Protein AF-L7V6E0-F1 (afdb_monomer)

Secondary structure (DSSP, 8-state):
--HHHHHHH----TT-EEEEEEEEEE-TTGGGGT----EEEEEEETTTTEEEEEEEEPTT--HHHHHHHHHHTS-TTSEEEEEE-GGG--HHHHHIIIIIS--EEEE---GGGHHHHHHHHTS-GGGSPEEEEEEEEETTEEEEEEEEEEE-TT--SSTT--EEEEEEEEEEETTTTEEEEEEE-

Solvent-accessible surface area (backbone atoms only — not comparable to full-atom values): 10701 Å² total; per-residue (Å²): 116,63,69,71,62,55,59,64,47,66,56,95,39,99,85,58,49,38,55,32,39,43,50,79,46,75,50,88,61,36,63,81,72,79,40,73,69,48,34,32,39,34,37,34,31,65,87,58,73,37,75,78,46,71,44,74,45,53,96,93,55,63,63,64,63,53,55,52,56,56,58,72,51,54,69,66,91,48,35,38,34,38,34,43,53,48,89,57,60,40,70,69,54,45,44,45,36,41,72,70,38,65,23,46,72,56,65,36,53,46,80,94,41,50,74,48,40,55,56,60,70,69,47,72,61,92,76,47,65,75,74,45,76,47,80,48,75,56,96,61,30,40,36,41,36,39,32,32,72,46,74,35,88,86,49,69,89,51,76,91,46,54,63,48,54,39,39,40,36,43,37,37,30,72,86,74,73,46,72,51,75,50,77,48,59

Foldseek 3Di:
DDPVVVVLQQDDDVVQEFEKEWEKDFDDPCVVVVHDGWIKIFIAGPVSRDTPDIDTAPPPGDCQVVLLVVLVPDDLVGAYAYEYAQVNLDLVNQCCNCVPSVYHYDHWHDVVNVLLVVQVVPPPQVPFDFPDWDWDDDDQKTKIKTKTKDAQPVDSPRPPDGMDIKIKMWMARNVPRDIDIDIID

Nearest PDB structures (foldseek):
  2gey-assembly3_C-2  TM=4.242E-01  e=1.195E-01  Streptomyces galilaeus
  2gey-assembly3_A  TM=4.181E-01  e=1.731E-01  Streptomyces galilaeus
  2gey-assembly1_B  TM=4.157E-01  e=1.841E-01  Streptomyces galilaeus
  6hnn-assembly2_D  TM=4.744E-01  e=6.732E-01  Streptomyces antibioticus
  8r20-assembly1_B  TM=3.692E-01  e=1.841E-01  Micromonospora

pLDDT: mean 85.06, std 12.02, range [51.22, 96.56]

Radius of gyration: 18.84 Å; Cα contacts (8 Å, |Δi|>4): 329; chains: 1; bounding box: 52×39×44 Å

Structure (mmCIF, N/CA/C/O backbone):
data_AF-L7V6E0-F1
#
_entry.id   AF-L7V6E0-F1
#
loop_
_atom_site.group_PDB
_atom_site.id
_atom_site.type_symbol
_atom_site.label_atom_id
_atom_site.label_alt_id
_atom_site.label_comp_id
_atom_site.label_asym_id
_atom_site.label_entity_id
_atom_site.label_seq_id
_atom_site.pdbx_PDB_ins_code
_atom_site.Cartn_x
_atom_site.Cartn_y
_atom_site.Cartn_z
_atom_site.occupancy
_atom_site.B_iso_or_equiv
_atom_site.auth_seq_id
_atom_site.auth_comp_id
_atom_site.auth_asym_id
_atom_site.auth_atom_id
_atom_site.pdbx_PDB_model_num
ATOM 1 N N . MET A 1 1 ? 15.645 -9.502 -11.701 1.00 54.94 1 MET A N 1
ATOM 2 C CA . MET A 1 1 ? 15.906 -9.804 -10.274 1.00 54.94 1 MET A CA 1
ATOM 3 C C . MET A 1 1 ? 16.294 -11.279 -10.171 1.00 54.94 1 MET A C 1
ATOM 5 O O . MET A 1 1 ? 15.656 -12.080 -10.839 1.00 54.94 1 MET A O 1
ATOM 9 N N . GLY A 1 2 ? 17.379 -11.631 -9.470 1.00 54.34 2 GLY A N 1
ATOM 10 C CA . GLY A 1 2 ? 17.930 -13.001 -9.464 1.00 54.34 2 GLY A CA 1
ATOM 11 C C . GLY A 1 2 ? 17.183 -13.968 -8.535 1.00 54.34 2 GLY A C 1
ATOM 12 O O . GLY A 1 2 ? 16.667 -13.549 -7.500 1.00 54.34 2 GLY A O 1
ATOM 13 N N . SER A 1 3 ? 17.169 -15.260 -8.884 1.00 59.50 3 SER A N 1
ATOM 14 C CA . SER A 1 3 ? 16.441 -16.336 -8.180 1.00 59.50 3 SER A CA 1
ATOM 15 C C . SER A 1 3 ? 16.790 -16.468 -6.692 1.00 59.50 3 SER A C 1
ATOM 17 O O . SER A 1 3 ? 15.916 -16.766 -5.879 1.00 59.50 3 SER A O 1
ATOM 19 N N . TYR A 1 4 ? 18.042 -16.181 -6.325 1.00 54.44 4 TYR A N 1
ATOM 20 C CA . TYR A 1 4 ? 18.530 -16.208 -4.943 1.00 54.44 4 TYR A CA 1
ATOM 21 C C . TYR A 1 4 ? 17.724 -15.289 -4.009 1.00 54.44 4 TYR A C 1
ATOM 23 O O . TYR A 1 4 ? 17.254 -15.710 -2.953 1.00 54.44 4 TYR A O 1
ATOM 31 N N . PHE A 1 5 ? 17.499 -14.039 -4.422 1.00 56.69 5 PHE A N 1
ATOM 32 C CA . PHE A 1 5 ? 16.773 -13.063 -3.607 1.00 56.69 5 PHE A CA 1
ATOM 33 C C . PHE A 1 5 ? 15.285 -13.404 -3.502 1.00 56.69 5 PHE A C 1
ATOM 35 O O . PHE A 1 5 ? 14.670 -13.199 -2.461 1.00 56.69 5 PHE A O 1
ATOM 42 N N . THR A 1 6 ? 14.716 -13.977 -4.561 1.00 59.44 6 THR A N 1
ATOM 43 C CA . THR A 1 6 ? 13.316 -14.413 -4.608 1.00 59.44 6 THR A CA 1
ATOM 44 C C . THR A 1 6 ? 13.036 -15.534 -3.606 1.00 59.44 6 THR A C 1
ATOM 46 O O . THR A 1 6 ? 12.045 -15.463 -2.883 1.00 59.44 6 THR A O 1
ATOM 49 N N . ALA A 1 7 ? 13.928 -16.524 -3.504 1.00 59.47 7 ALA A N 1
ATOM 50 C CA . ALA A 1 7 ? 13.791 -17.626 -2.552 1.00 59.47 7 ALA A CA 1
ATOM 51 C C . ALA A 1 7 ? 13.886 -17.156 -1.091 1.00 59.47 7 ALA A C 1
ATOM 53 O O . ALA A 1 7 ? 13.143 -17.632 -0.240 1.00 59.47 7 ALA A O 1
ATOM 54 N N . HIS A 1 8 ? 14.759 -16.186 -0.801 1.00 59.59 8 HIS A N 1
ATOM 55 C CA . HIS A 1 8 ? 14.975 -15.703 0.566 1.00 59.59 8 HIS A CA 1
ATOM 56 C C . HIS A 1 8 ? 13.844 -14.801 1.084 1.00 59.59 8 HIS A C 1
ATOM 58 O O . HIS A 1 8 ? 13.588 -14.710 2.283 1.00 59.59 8 HIS A O 1
ATOM 64 N N . VAL A 1 9 ? 13.153 -14.120 0.171 1.00 60.81 9 VAL A N 1
ATOM 65 C CA . VAL A 1 9 ? 12.028 -13.238 0.490 1.00 60.81 9 VAL A CA 1
ATOM 66 C C . VAL A 1 9 ? 10.722 -14.028 0.677 1.00 60.81 9 VAL A C 1
ATOM 68 O O . VAL A 1 9 ? 9.856 -13.611 1.453 1.00 60.81 9 VAL A O 1
ATOM 71 N N . ALA A 1 10 ? 10.592 -15.178 0.010 1.00 60.69 10 ALA A N 1
ATOM 72 C CA . ALA A 1 10 ? 9.471 -16.101 0.141 1.00 60.69 10 ALA A CA 1
ATOM 73 C C . ALA A 1 10 ? 9.517 -16.832 1.495 1.00 60.69 10 ALA A C 1
ATOM 75 O O . ALA A 1 10 ? 9.913 -17.987 1.596 1.00 60.69 10 ALA A O 1
ATOM 76 N N . SER A 1 11 ? 9.121 -16.144 2.563 1.00 57.31 11 SER A N 1
ATOM 77 C CA . SER A 1 11 ? 8.875 -16.766 3.866 1.00 57.31 11 SER A CA 1
ATOM 78 C C . SER A 1 11 ? 7.379 -16.979 4.082 1.00 57.31 11 SER A C 1
ATOM 80 O O . SER A 1 11 ? 6.544 -16.224 3.584 1.00 57.31 11 SER A O 1
ATOM 82 N N . SER A 1 12 ? 7.052 -18.038 4.817 1.00 56.47 12 SER A N 1
ATOM 83 C CA . SER A 1 12 ? 5.714 -18.586 5.034 1.00 56.47 12 SER A CA 1
ATOM 84 C C . SER A 1 12 ? 4.822 -17.575 5.760 1.00 56.47 12 SER A C 1
ATOM 86 O O . SER A 1 12 ? 4.927 -17.368 6.965 1.00 56.47 12 SER A O 1
ATOM 88 N N . ASP A 1 13 ? 4.013 -16.841 5.006 1.00 60.69 13 ASP A N 1
ATOM 89 C CA . ASP A 1 13 ? 2.731 -16.301 5.465 1.00 60.69 13 ASP A CA 1
ATOM 90 C C . ASP A 1 13 ? 1.669 -17.326 5.024 1.00 60.69 13 ASP A C 1
ATOM 92 O O . ASP A 1 13 ? 1.753 -17.772 3.875 1.00 60.69 13 ASP A O 1
ATOM 96 N N . PRO A 1 14 ? 0.696 -17.736 5.861 1.00 61.66 14 PRO A N 1
ATOM 97 C CA . PRO A 1 14 ? -0.423 -18.572 5.412 1.00 61.66 14 PRO A CA 1
ATOM 98 C C . PRO A 1 14 ? -1.152 -18.002 4.186 1.00 61.66 14 PRO A C 1
ATOM 100 O O . PRO A 1 14 ? -1.697 -18.761 3.388 1.00 61.66 14 PRO A O 1
ATOM 103 N N . SER A 1 15 ? -1.126 -16.680 3.982 1.00 71.25 15 SER A N 1
ATOM 104 C CA . SER A 1 15 ? -1.696 -16.048 2.789 1.00 71.25 15 SER A CA 1
ATOM 105 C C . SER A 1 15 ? -0.835 -16.213 1.524 1.00 71.25 15 SER A C 1
ATOM 107 O O . SER A 1 15 ? -1.314 -15.958 0.414 1.00 71.25 15 SER A O 1
ATOM 109 N N . GLY A 1 16 ? 0.433 -16.614 1.670 1.00 82.94 16 GLY A N 1
ATOM 110 C CA . GLY A 1 16 ? 1.433 -16.690 0.605 1.00 82.94 16 GLY A CA 1
ATOM 111 C C . GLY A 1 16 ? 1.848 -15.329 0.036 1.00 82.94 16 GLY A C 1
ATOM 112 O O . GLY A 1 16 ? 2.414 -15.285 -1.057 1.00 82.94 16 GLY A O 1
ATOM 113 N N . LEU A 1 17 ? 1.518 -14.223 0.716 1.00 88.25 17 LEU A N 1
ATOM 114 C CA . LEU A 1 17 ? 1.864 -12.875 0.279 1.00 88.25 17 LEU A CA 1
ATOM 115 C C . LEU A 1 17 ? 3.248 -12.450 0.759 1.00 88.25 17 LEU A C 1
ATOM 117 O O . LEU A 1 17 ? 3.680 -12.720 1.879 1.00 88.25 17 LEU A O 1
ATOM 121 N N . VAL A 1 18 ? 3.925 -11.714 -0.112 1.00 91.12 18 VAL A N 1
ATOM 122 C CA . VAL A 1 18 ? 5.259 -11.185 0.124 1.00 91.12 18 VAL A CA 1
ATOM 123 C C . VAL A 1 18 ? 5.184 -9.663 0.264 1.00 91.12 18 VAL A C 1
ATOM 125 O O . VAL A 1 18 ? 5.006 -8.974 -0.745 1.00 91.12 18 VAL A O 1
ATOM 128 N N . PRO A 1 19 ? 5.309 -9.111 1.486 1.00 92.69 19 PRO A N 1
ATOM 129 C CA . PRO A 1 19 ? 5.191 -7.677 1.702 1.00 92.69 19 PRO A CA 1
ATOM 130 C C . PRO A 1 19 ? 6.442 -6.939 1.221 1.00 92.69 19 PRO A C 1
ATOM 132 O O . PRO A 1 19 ? 7.563 -7.214 1.669 1.00 92.69 19 PRO A O 1
ATOM 135 N N . ILE A 1 20 ? 6.230 -5.961 0.345 1.00 94.50 20 ILE A N 1
ATOM 136 C CA . ILE A 1 20 ? 7.263 -5.054 -0.154 1.00 94.50 20 ILE A CA 1
ATOM 137 C C . ILE A 1 20 ? 6.795 -3.603 -0.058 1.00 94.50 20 ILE A C 1
ATOM 139 O O . ILE A 1 20 ? 5.616 -3.320 -0.253 1.00 94.50 20 ILE A O 1
ATOM 143 N N . ALA A 1 21 ? 7.732 -2.695 0.192 1.00 94.69 21 ALA A N 1
ATOM 144 C CA . ALA A 1 21 ? 7.523 -1.254 0.121 1.00 94.69 21 ALA A CA 1
ATOM 145 C C . ALA A 1 21 ? 8.252 -0.668 -1.078 1.00 94.69 21 ALA A C 1
ATOM 147 O O . ALA A 1 21 ? 9.408 -1.018 -1.314 1.00 94.69 21 ALA A O 1
ATOM 148 N N . LEU A 1 22 ? 7.611 0.262 -1.783 1.00 93.62 22 LEU A N 1
ATOM 149 C CA . LEU A 1 22 ? 8.302 1.171 -2.687 1.00 93.62 22 LEU A CA 1
ATOM 150 C C . LEU A 1 22 ? 8.253 2.584 -2.122 1.00 93.62 22 LEU A C 1
ATOM 152 O O . LEU A 1 22 ? 7.172 3.139 -1.928 1.00 93.62 22 LEU A O 1
ATOM 156 N N . ASP A 1 23 ? 9.432 3.142 -1.866 1.00 89.50 23 ASP A N 1
ATOM 157 C CA . ASP A 1 23 ? 9.586 4.455 -1.242 1.00 89.50 23 ASP A CA 1
ATOM 158 C C . ASP A 1 23 ? 10.724 5.253 -1.886 1.00 89.50 23 ASP A C 1
ATOM 160 O O . ASP A 1 23 ? 11.783 4.699 -2.220 1.00 89.50 23 ASP A O 1
ATOM 164 N N . GLY A 1 24 ? 10.479 6.553 -2.048 1.00 86.00 24 GLY A N 1
ATOM 165 C CA . GLY A 1 24 ? 11.426 7.547 -2.533 1.00 86.00 24 GLY A CA 1
ATOM 166 C C . GLY A 1 24 ? 12.224 8.159 -1.383 1.00 86.00 24 GLY A C 1
ATOM 167 O O . GLY A 1 24 ? 11.671 8.694 -0.423 1.00 86.00 24 GLY A O 1
ATOM 168 N N . LYS A 1 25 ? 13.554 8.098 -1.459 1.00 85.12 25 LYS A N 1
ATOM 169 C CA . LYS A 1 25 ? 14.472 8.728 -0.507 1.00 85.12 25 LYS A CA 1
ATOM 170 C C . LYS A 1 25 ? 15.405 9.687 -1.228 1.00 85.12 25 LYS A C 1
ATOM 172 O O . LYS A 1 25 ? 16.131 9.314 -2.150 1.00 85.12 25 LYS A O 1
ATOM 177 N N . MET A 1 26 ? 15.443 10.927 -0.754 1.00 79.94 26 MET A N 1
ATOM 178 C CA . MET A 1 26 ? 16.444 11.898 -1.182 1.00 79.94 26 MET A CA 1
ATOM 179 C C . MET A 1 26 ? 17.759 11.649 -0.436 1.00 79.94 26 MET A C 1
ATOM 181 O O . MET A 1 26 ? 17.805 11.713 0.796 1.00 79.94 26 MET A O 1
ATOM 185 N N . LEU A 1 27 ? 18.840 11.390 -1.175 1.00 75.06 27 LEU A N 1
ATOM 186 C CA . LEU A 1 27 ? 20.161 11.202 -0.583 1.00 75.06 27 LEU A CA 1
ATOM 187 C C . LEU A 1 27 ? 20.736 12.537 -0.101 1.00 75.06 27 LEU A C 1
ATOM 189 O O . LEU A 1 27 ? 21.100 13.415 -0.886 1.00 75.06 27 LEU A O 1
ATOM 193 N N . ARG A 1 28 ? 20.870 12.680 1.220 1.00 61.09 28 ARG A N 1
ATOM 194 C CA . ARG A 1 28 ? 21.544 13.828 1.836 1.00 61.09 28 ARG A CA 1
ATOM 195 C C . ARG A 1 28 ? 23.053 13.576 1.846 1.00 61.09 28 ARG A C 1
ATOM 197 O O . ARG A 1 28 ? 23.540 12.768 2.624 1.00 61.09 28 ARG A O 1
ATOM 204 N N . GLY A 1 29 ? 23.785 14.255 0.963 1.00 59.19 29 GLY A N 1
ATOM 205 C CA . GLY A 1 29 ? 25.251 14.157 0.871 1.00 59.19 29 GLY A CA 1
ATOM 206 C C . GLY A 1 29 ? 25.821 14.433 -0.522 1.00 59.19 29 GLY A C 1
ATOM 207 O O . GLY A 1 29 ? 26.932 14.945 -0.620 1.00 59.19 29 GLY A O 1
ATOM 208 N N . ALA A 1 30 ? 25.038 14.204 -1.585 1.00 54.84 30 ALA A N 1
ATOM 209 C CA . ALA A 1 30 ? 25.443 14.455 -2.977 1.00 54.84 30 ALA A CA 1
ATOM 210 C C . ALA A 1 30 ? 25.824 15.928 -3.249 1.00 54.84 30 ALA A C 1
ATOM 212 O O . ALA A 1 30 ? 26.753 16.209 -4.004 1.00 54.84 30 ALA A O 1
ATOM 213 N N . LEU A 1 31 ? 25.195 16.864 -2.525 1.00 51.22 31 LEU A N 1
ATOM 214 C CA . LEU A 1 31 ? 25.505 18.298 -2.568 1.00 51.22 31 LEU A CA 1
ATOM 215 C C . LEU A 1 31 ? 26.962 18.626 -2.192 1.00 51.22 31 LEU A C 1
ATOM 217 O O . LEU A 1 31 ? 27.512 19.598 -2.702 1.00 51.22 31 LEU A O 1
ATOM 221 N N . ARG A 1 32 ? 27.621 17.815 -1.345 1.00 52.84 32 ARG A N 1
ATOM 222 C CA . ARG A 1 32 ? 29.036 18.027 -0.977 1.00 52.84 32 ARG A CA 1
ATOM 223 C C . ARG A 1 32 ? 29.998 17.741 -2.137 1.00 52.84 32 ARG A C 1
ATOM 225 O O . ARG A 1 32 ? 31.117 18.234 -2.115 1.00 52.84 32 ARG A O 1
ATOM 232 N N . ALA A 1 33 ? 29.557 16.996 -3.151 1.00 56.53 33 ALA A N 1
ATOM 233 C CA . ALA A 1 33 ? 30.349 16.629 -4.323 1.00 56.53 33 ALA A CA 1
ATOM 234 C C . ALA A 1 33 ? 30.007 17.455 -5.583 1.00 56.53 33 ALA A C 1
ATOM 236 O O . ALA A 1 33 ? 30.377 17.053 -6.681 1.00 56.53 33 ALA A O 1
ATOM 237 N N . LYS A 1 34 ? 29.270 18.578 -5.457 1.00 53.00 34 LYS A N 1
ATOM 238 C CA . LYS A 1 34 ? 28.661 19.323 -6.588 1.00 53.00 34 LYS A CA 1
ATOM 239 C C . LYS A 1 34 ? 27.756 18.464 -7.495 1.00 53.00 34 LYS A C 1
ATOM 241 O O . LYS A 1 34 ? 27.432 18.880 -8.603 1.00 53.00 34 LYS A O 1
ATOM 246 N N . ALA A 1 35 ? 27.321 17.294 -7.027 1.00 59.19 35 ALA A N 1
ATOM 247 C CA . ALA A 1 35 ? 26.357 16.460 -7.728 1.00 59.19 35 ALA A CA 1
ATOM 248 C C . ALA A 1 35 ? 24.930 16.900 -7.370 1.00 59.19 35 ALA A C 1
ATOM 250 O O . ALA A 1 35 ? 24.647 17.262 -6.221 1.00 59.19 35 ALA A O 1
ATOM 251 N N . THR A 1 36 ? 24.024 16.871 -8.347 1.00 59.22 36 THR A N 1
ATOM 252 C CA . THR A 1 36 ? 22.593 17.104 -8.130 1.00 59.22 36 THR A CA 1
ATOM 253 C C . THR A 1 36 ? 22.052 16.123 -7.087 1.00 59.22 36 THR A C 1
ATOM 255 O O . THR A 1 36 ? 22.478 14.969 -7.014 1.00 59.22 36 THR A O 1
ATOM 258 N N . ALA A 1 37 ? 21.150 16.593 -6.218 1.00 61.03 37 ALA A N 1
ATOM 259 C CA . ALA A 1 37 ? 20.588 15.782 -5.142 1.00 61.03 37 ALA A CA 1
ATOM 260 C C . ALA A 1 37 ? 19.876 14.549 -5.725 1.00 61.03 37 ALA A C 1
ATOM 262 O O . ALA A 1 37 ? 18.769 14.653 -6.249 1.00 61.03 37 ALA A O 1
ATOM 263 N N . THR A 1 38 ? 20.522 13.382 -5.656 1.00 70.00 38 THR A N 1
ATOM 264 C CA . THR A 1 38 ? 19.977 12.150 -6.228 1.00 70.00 38 THR A CA 1
ATOM 265 C C . THR A 1 38 ? 18.770 11.693 -5.421 1.00 70.00 38 THR A C 1
ATOM 267 O O . THR A 1 38 ? 18.870 11.370 -4.232 1.00 70.00 38 THR A O 1
ATOM 270 N N . HIS A 1 39 ? 17.623 11.646 -6.085 1.00 80.94 39 HIS A N 1
ATOM 271 C CA . HIS A 1 39 ? 16.430 11.018 -5.554 1.00 80.94 39 HIS A CA 1
ATOM 272 C C . HIS A 1 39 ? 16.409 9.547 -5.970 1.00 80.94 39 HIS A C 1
ATOM 274 O O . HIS A 1 39 ? 16.496 9.248 -7.159 1.00 80.94 39 HIS A O 1
ATOM 280 N N . LEU A 1 40 ? 16.326 8.630 -5.007 1.00 87.19 40 LEU A N 1
ATOM 281 C CA . LEU A 1 40 ? 16.267 7.192 -5.255 1.00 87.19 40 LEU A CA 1
ATOM 282 C C . LEU A 1 40 ? 14.903 6.638 -4.870 1.00 87.19 40 LEU A C 1
ATOM 284 O O . LEU A 1 40 ? 14.447 6.871 -3.759 1.00 87.19 40 LEU A O 1
ATOM 288 N N . VAL A 1 41 ? 14.301 5.835 -5.741 1.00 90.00 41 VAL A N 1
ATOM 289 C CA . VAL A 1 41 ? 13.163 4.976 -5.394 1.00 90.00 41 VAL A CA 1
ATOM 290 C C . VAL A 1 41 ? 13.693 3.570 -5.170 1.00 90.00 41 VAL A C 1
ATOM 292 O O . VAL A 1 41 ? 14.420 3.051 -6.016 1.00 90.00 41 VAL A O 1
ATOM 295 N N . SER A 1 42 ? 13.334 2.946 -4.053 1.00 91.56 42 SER A N 1
ATOM 296 C CA . SER A 1 42 ? 13.796 1.601 -3.694 1.00 91.56 42 SER A CA 1
ATOM 297 C C . SER A 1 42 ? 12.635 0.641 -3.468 1.00 91.56 42 SER A C 1
ATOM 299 O O . SER A 1 42 ? 11.567 1.061 -3.037 1.00 91.56 42 SER A O 1
ATOM 301 N N . VAL A 1 43 ? 12.851 -0.645 -3.757 1.00 93.88 43 VAL A N 1
ATOM 302 C CA . VAL A 1 43 ? 11.958 -1.748 -3.383 1.00 93.88 43 VAL A CA 1
ATOM 303 C C . VAL A 1 43 ? 12.540 -2.438 -2.162 1.00 93.88 43 VAL A C 1
ATOM 305 O O . VAL A 1 43 ? 13.593 -3.069 -2.254 1.00 93.88 43 VAL A O 1
ATOM 308 N N . PHE A 1 44 ? 11.855 -2.356 -1.032 1.00 93.06 44 PHE A N 1
ATOM 309 C CA . PHE A 1 44 ? 12.281 -2.963 0.221 1.00 93.06 44 PHE A CA 1
ATOM 310 C C . PHE A 1 44 ? 11.401 -4.158 0.582 1.00 93.06 44 PHE A C 1
ATOM 312 O O . PHE A 1 44 ? 10.190 -4.022 0.733 1.00 93.06 44 PHE A O 1
ATOM 319 N N . ALA A 1 45 ? 12.005 -5.330 0.751 1.00 91.25 45 ALA A N 1
ATOM 320 C CA . ALA A 1 45 ? 11.337 -6.523 1.250 1.00 91.25 45 ALA A CA 1
ATOM 321 C C . ALA A 1 45 ? 11.401 -6.563 2.776 1.00 91.25 45 ALA A C 1
ATOM 323 O O . ALA A 1 45 ? 12.454 -6.839 3.354 1.00 91.25 45 ALA A O 1
ATOM 324 N N . TYR A 1 46 ? 10.260 -6.331 3.430 1.00 84.69 46 TYR A N 1
ATOM 325 C CA . TYR A 1 46 ? 10.186 -6.179 4.885 1.00 84.69 46 TYR A CA 1
ATOM 326 C C . TYR A 1 46 ? 10.717 -7.396 5.646 1.00 84.69 46 TYR A C 1
ATOM 328 O O . TYR A 1 46 ? 11.514 -7.247 6.569 1.00 84.69 46 TYR A O 1
ATOM 336 N N . ARG A 1 47 ? 10.315 -8.606 5.237 1.00 82.69 47 ARG A N 1
ATOM 337 C CA . ARG A 1 47 ? 10.682 -9.847 5.944 1.00 82.69 47 ARG A CA 1
ATOM 338 C C . ARG A 1 47 ? 12.162 -10.187 5.794 1.00 82.69 47 ARG A C 1
ATOM 340 O O . ARG A 1 47 ? 12.802 -10.566 6.767 1.00 82.69 47 ARG A O 1
ATOM 347 N N . ALA A 1 48 ? 12.711 -9.989 4.597 1.00 83.75 48 ALA A N 1
ATOM 348 C CA . ALA A 1 48 ? 14.130 -10.209 4.326 1.00 83.75 48 ALA A CA 1
ATOM 349 C C . ALA A 1 48 ? 15.022 -9.051 4.810 1.00 83.75 48 ALA A C 1
ATOM 351 O O . ALA A 1 48 ? 16.242 -9.175 4.779 1.00 83.75 48 ALA A O 1
ATOM 352 N N . ARG A 1 49 ? 14.425 -7.924 5.231 1.00 87.38 49 ARG A N 1
ATOM 353 C CA . ARG A 1 49 ? 15.119 -6.669 5.562 1.00 87.38 49 ARG A CA 1
ATOM 354 C C . ARG A 1 49 ? 16.112 -6.248 4.471 1.00 87.38 49 ARG A C 1
ATOM 356 O O . ARG A 1 49 ? 17.219 -5.802 4.761 1.00 87.38 49 ARG A O 1
ATOM 363 N N . LEU A 1 50 ? 15.704 -6.406 3.212 1.00 90.00 50 LEU A N 1
ATOM 364 C CA . LEU A 1 50 ? 16.579 -6.274 2.050 1.00 90.00 50 LEU A CA 1
ATOM 365 C C . LEU A 1 50 ? 16.006 -5.300 1.020 1.00 90.00 50 LEU A C 1
ATOM 367 O O . LEU A 1 50 ? 14.817 -5.344 0.705 1.00 90.00 50 LEU A O 1
ATOM 371 N N . VAL A 1 51 ? 16.874 -4.478 0.430 1.00 90.44 51 VAL A N 1
ATOM 372 C CA . VAL A 1 51 ? 16.552 -3.717 -0.782 1.00 90.44 51 VAL A CA 1
ATOM 373 C C . VAL A 1 51 ? 16.723 -4.629 -1.997 1.00 90.44 51 VAL A C 1
ATOM 375 O O . VAL A 1 51 ? 17.833 -5.050 -2.311 1.00 90.44 51 VAL A O 1
ATOM 378 N N . LEU A 1 52 ? 15.624 -4.942 -2.682 1.00 89.31 52 LEU A N 1
ATOM 379 C CA . LEU A 1 52 ? 15.617 -5.828 -3.850 1.00 89.31 52 LEU A CA 1
ATOM 380 C C . LEU A 1 52 ? 16.049 -5.122 -5.139 1.00 89.31 52 LEU A C 1
ATOM 382 O O . LEU A 1 52 ? 16.481 -5.763 -6.096 1.00 89.31 52 LEU A O 1
ATOM 386 N N . GLY A 1 53 ? 15.901 -3.803 -5.177 1.00 89.25 53 GLY A N 1
ATOM 387 C CA . GLY A 1 53 ? 16.271 -2.972 -6.311 1.00 89.25 53 GLY A CA 1
ATOM 388 C C . GLY A 1 53 ? 16.034 -1.501 -6.008 1.00 89.25 53 GLY A C 1
ATOM 389 O O . GLY A 1 53 ? 15.241 -1.161 -5.132 1.00 89.25 53 GLY A O 1
ATOM 390 N N . GLN A 1 54 ? 16.727 -0.631 -6.732 1.00 91.19 54 GLN A N 1
ATOM 391 C CA . GLN A 1 54 ? 16.560 0.814 -6.629 1.00 91.19 54 GLN A CA 1
ATOM 392 C C . GLN A 1 54 ? 16.819 1.480 -7.978 1.00 91.19 54 GLN A C 1
ATOM 394 O O . GLN A 1 54 ? 17.612 0.976 -8.772 1.00 91.19 54 GLN A O 1
ATOM 399 N N . LEU A 1 55 ? 16.161 2.609 -8.225 1.00 89.94 55 LEU A N 1
ATOM 400 C CA . LEU A 1 55 ? 16.363 3.447 -9.404 1.00 89.94 55 LEU A CA 1
ATOM 401 C C . LEU A 1 55 ? 16.541 4.902 -8.983 1.00 89.94 55 LEU A C 1
ATOM 403 O O . LEU A 1 55 ? 15.808 5.400 -8.130 1.00 89.94 55 LEU A O 1
ATOM 407 N N . ALA A 1 56 ? 17.481 5.592 -9.627 1.00 86.88 56 ALA A N 1
ATOM 408 C CA . ALA A 1 56 ? 17.581 7.042 -9.539 1.00 86.88 56 ALA A CA 1
ATOM 409 C C . ALA A 1 56 ? 16.501 7.701 -10.398 1.00 86.88 56 ALA A C 1
ATOM 411 O O . ALA A 1 56 ? 16.292 7.331 -11.555 1.00 86.88 56 ALA A O 1
ATOM 412 N N . VAL A 1 57 ? 15.818 8.686 -9.823 1.00 83.19 57 VAL A N 1
ATOM 413 C CA . VAL A 1 57 ? 14.885 9.547 -10.542 1.00 83.19 57 VAL A CA 1
ATOM 414 C C . VAL A 1 57 ? 15.711 10.550 -11.339 1.00 83.19 57 VAL A C 1
ATOM 416 O O . VAL A 1 57 ? 16.536 11.271 -10.779 1.00 83.19 57 VAL A O 1
ATOM 419 N N . ALA A 1 58 ? 15.504 10.582 -12.654 1.00 78.12 58 ALA A N 1
ATOM 420 C CA . ALA A 1 58 ? 16.158 11.556 -13.522 1.00 78.12 58 ALA A CA 1
ATOM 421 C C . ALA A 1 58 ? 15.735 12.992 -13.160 1.00 78.12 58 ALA A C 1
ATOM 423 O O . ALA A 1 58 ? 14.603 13.210 -12.734 1.00 78.12 58 ALA A O 1
ATOM 424 N N . GLU A 1 59 ? 16.602 13.980 -13.400 1.00 68.50 59 GLU A N 1
ATOM 425 C CA . GLU A 1 59 ? 16.411 15.376 -12.958 1.00 68.50 59 GLU A CA 1
ATOM 426 C C . GLU A 1 59 ? 15.094 16.029 -13.414 1.00 68.50 59 GLU A C 1
ATOM 428 O O . GLU A 1 59 ? 14.558 16.887 -12.719 1.00 68.50 59 GLU A O 1
ATOM 433 N N . LYS A 1 60 ? 14.548 15.618 -14.566 1.00 67.81 60 LYS A N 1
ATOM 434 C CA . LYS A 1 60 ? 13.271 16.118 -15.115 1.00 67.81 60 LYS A CA 1
ATOM 435 C C . LYS A 1 60 ? 12.117 15.115 -14.992 1.00 67.81 60 LYS A C 1
ATOM 437 O O . LYS A 1 60 ? 11.080 15.288 -15.626 1.00 67.81 60 LYS A O 1
ATOM 442 N N . SER A 1 61 ? 12.305 14.045 -14.225 1.00 75.06 61 SER A N 1
ATOM 443 C CA . SER A 1 61 ? 11.293 13.018 -13.977 1.00 75.06 61 SER A CA 1
ATOM 444 C C . SER A 1 61 ? 10.736 13.139 -12.560 1.00 75.06 61 SER A C 1
ATOM 446 O O . SER A 1 61 ? 11.304 13.794 -11.693 1.00 75.06 61 SER A O 1
ATOM 448 N N . ASN A 1 62 ? 9.617 12.465 -12.315 1.00 77.50 62 ASN A N 1
ATOM 449 C CA . ASN A 1 62 ? 9.121 12.200 -10.970 1.00 77.50 62 ASN A CA 1
ATOM 450 C C . ASN A 1 62 ? 9.254 10.704 -10.641 1.00 77.50 62 ASN A C 1
ATOM 452 O O . ASN A 1 62 ? 9.645 9.895 -11.484 1.00 77.50 62 ASN A O 1
ATOM 456 N N . GLU A 1 63 ? 8.946 10.338 -9.402 1.00 85.88 63 GLU A N 1
ATOM 457 C CA . GLU A 1 63 ? 9.089 8.972 -8.889 1.00 85.88 63 GLU A CA 1
ATOM 458 C C . GLU A 1 63 ? 8.083 7.978 -9.491 1.00 85.88 63 GLU A C 1
ATOM 460 O O . GLU A 1 63 ? 8.314 6.771 -9.458 1.00 85.88 63 GLU A O 1
ATOM 465 N N . ILE A 1 64 ? 6.956 8.446 -10.047 1.00 86.00 64 ILE A N 1
ATOM 466 C CA . ILE A 1 64 ? 5.858 7.569 -10.485 1.00 86.00 64 ILE A CA 1
ATOM 467 C C . ILE A 1 64 ? 6.309 6.606 -11.605 1.00 86.00 64 ILE A C 1
ATOM 469 O O . ILE A 1 64 ? 6.048 5.405 -11.480 1.00 86.00 64 ILE A O 1
ATOM 473 N N . PRO A 1 65 ? 6.994 7.053 -12.680 1.00 88.31 65 PRO A N 1
ATOM 474 C CA . PRO A 1 65 ? 7.616 6.159 -13.655 1.00 88.31 65 PRO A CA 1
ATOM 475 C C . PRO A 1 65 ? 8.620 5.181 -13.040 1.00 88.31 65 PRO A C 1
ATOM 477 O O . PRO A 1 65 ? 8.604 4.007 -13.401 1.00 88.31 65 PRO A O 1
ATOM 480 N N . CYS A 1 66 ? 9.451 5.626 -12.091 1.00 90.06 66 CYS A N 1
ATOM 481 C CA . CYS A 1 66 ? 10.460 4.780 -11.448 1.00 90.06 66 CYS A CA 1
ATOM 482 C C . CYS A 1 66 ? 9.818 3.645 -10.639 1.00 90.06 66 CYS A C 1
ATOM 484 O O . CYS A 1 66 ? 10.222 2.493 -10.778 1.00 90.06 66 CYS A O 1
ATOM 486 N N . VAL A 1 67 ? 8.768 3.942 -9.865 1.00 91.44 67 VAL A N 1
ATOM 487 C CA . VAL A 1 67 ? 7.966 2.937 -9.147 1.00 91.44 67 VAL A CA 1
ATOM 488 C C . VAL A 1 67 ? 7.394 1.907 -10.119 1.00 91.44 67 VAL A C 1
ATOM 490 O O . VAL A 1 67 ? 7.511 0.706 -9.891 1.00 91.44 67 VAL A O 1
ATOM 493 N N . ARG A 1 68 ? 6.811 2.352 -11.239 1.00 92.62 68 ARG A N 1
ATOM 494 C CA . ARG A 1 68 ? 6.243 1.439 -12.247 1.00 92.62 68 ARG A CA 1
ATOM 495 C C . ARG A 1 68 ? 7.314 0.568 -12.900 1.00 92.62 68 ARG A C 1
ATOM 497 O O . ARG A 1 68 ? 7.092 -0.628 -13.054 1.00 92.62 68 ARG A O 1
ATOM 504 N N . ALA A 1 69 ? 8.468 1.140 -13.233 1.00 92.62 69 ALA A N 1
ATOM 505 C CA . ALA A 1 69 ? 9.589 0.389 -13.785 1.00 92.62 69 ALA A CA 1
ATOM 506 C C . ALA A 1 69 ? 10.090 -0.672 -12.793 1.00 92.62 69 ALA A C 1
ATOM 508 O O . ALA A 1 69 ? 10.233 -1.836 -13.157 1.00 92.62 69 ALA A O 1
ATOM 509 N N . LEU A 1 70 ? 10.258 -0.325 -11.516 1.00 93.19 70 LEU A N 1
ATOM 510 C CA . LEU A 1 70 ? 10.642 -1.291 -10.484 1.00 93.19 7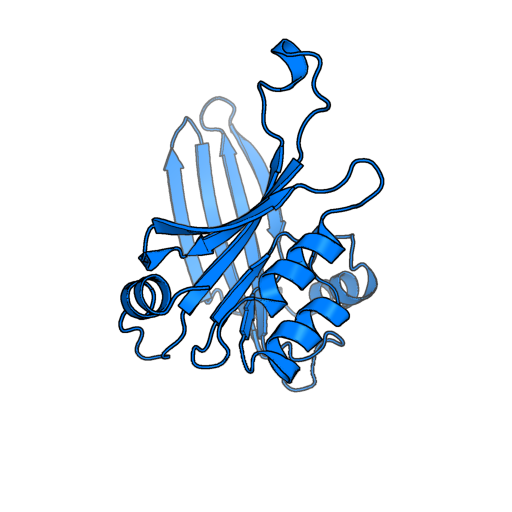0 LEU A CA 1
ATOM 511 C C . LEU A 1 70 ? 9.620 -2.423 -10.330 1.00 93.19 70 LEU A C 1
ATOM 513 O O . LEU A 1 70 ? 10.013 -3.584 -10.246 1.00 93.19 70 LEU A O 1
ATOM 517 N N . LEU A 1 71 ? 8.321 -2.110 -10.363 1.00 94.00 71 LEU A N 1
ATOM 518 C CA . LEU A 1 71 ? 7.259 -3.119 -10.323 1.00 94.00 71 LEU A CA 1
ATOM 519 C C . LEU A 1 71 ? 7.343 -4.097 -11.503 1.00 94.00 71 LEU A C 1
ATOM 521 O O . LEU A 1 71 ? 7.151 -5.292 -11.306 1.00 94.00 71 LEU A O 1
ATOM 525 N N . THR A 1 72 ? 7.681 -3.629 -12.710 1.00 92.62 72 THR A N 1
ATOM 526 C CA . THR A 1 72 ? 7.842 -4.520 -13.878 1.00 92.62 72 THR A CA 1
ATOM 527 C C . THR A 1 72 ? 9.023 -5.487 -13.773 1.00 92.62 72 THR A C 1
ATOM 529 O O . THR A 1 72 ? 9.050 -6.484 -14.486 1.00 92.62 72 THR A O 1
ATOM 532 N N . LEU A 1 73 ? 9.980 -5.231 -12.876 1.00 91.50 73 LEU A N 1
ATOM 533 C CA . LEU A 1 73 ? 11.145 -6.096 -12.659 1.00 91.50 73 LEU A CA 1
ATOM 534 C C . LEU A 1 73 ? 10.907 -7.182 -11.601 1.00 91.50 73 LEU A C 1
ATOM 536 O O . LEU A 1 73 ? 11.778 -8.038 -11.399 1.00 91.50 73 LEU A O 1
ATOM 540 N N . LEU A 1 74 ? 9.765 -7.140 -10.907 1.00 90.56 74 LEU A N 1
ATOM 541 C CA . LEU A 1 74 ? 9.405 -8.137 -9.906 1.00 90.56 74 LEU A CA 1
ATOM 542 C C . LEU A 1 74 ? 9.002 -9.455 -10.578 1.00 90.56 74 LEU A C 1
ATOM 544 O O . LEU A 1 74 ? 8.245 -9.441 -11.550 1.00 90.56 74 LEU A O 1
ATOM 548 N N . PRO A 1 75 ? 9.460 -10.610 -10.064 1.00 88.44 75 PRO A N 1
ATOM 549 C CA . PRO A 1 75 ? 9.054 -11.887 -10.623 1.00 88.44 75 PRO A CA 1
ATOM 550 C C . PRO A 1 75 ? 7.563 -12.140 -10.368 1.00 88.44 75 PRO A C 1
ATOM 552 O O 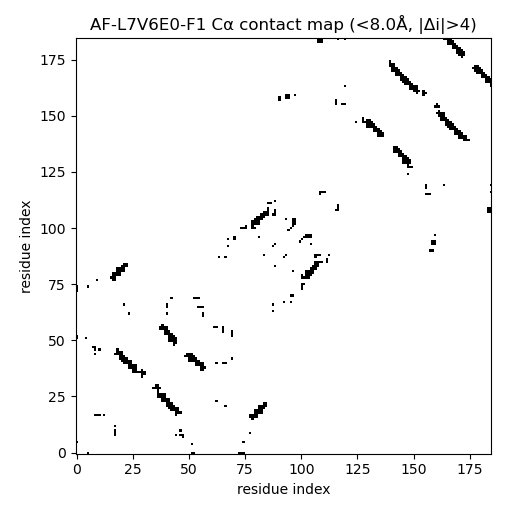. PRO A 1 75 ? 7.080 -12.024 -9.241 1.00 88.44 75 PRO A O 1
ATOM 555 N N . GLY A 1 76 ? 6.842 -12.524 -11.424 1.00 86.00 76 GLY A N 1
ATOM 556 C CA . GLY A 1 76 ? 5.414 -12.861 -11.361 1.00 86.00 76 GLY A CA 1
ATOM 557 C C . GLY A 1 76 ? 5.107 -14.225 -10.733 1.00 86.00 76 GLY A C 1
ATOM 558 O O . GLY A 1 76 ? 3.943 -14.564 -10.562 1.00 86.00 76 GLY A O 1
ATOM 559 N N . SER A 1 77 ? 6.131 -15.015 -10.388 1.00 86.69 77 SER A N 1
ATOM 560 C CA . SER A 1 77 ? 5.979 -16.286 -9.664 1.00 86.69 77 SER A CA 1
ATOM 561 C C . SER A 1 77 ? 5.629 -16.099 -8.185 1.00 86.69 77 SER A C 1
ATOM 563 O O . SER A 1 77 ? 5.202 -17.050 -7.535 1.00 86.69 77 SER A O 1
ATOM 565 N N . LEU A 1 78 ? 5.802 -14.887 -7.651 1.00 88.12 78 LEU A N 1
ATOM 566 C CA . LEU A 1 78 ? 5.431 -14.531 -6.287 1.00 88.12 78 LEU A CA 1
ATOM 567 C C . LEU A 1 78 ? 4.181 -13.654 -6.274 1.00 88.12 78 LEU A C 1
ATOM 569 O O . LEU A 1 78 ? 3.916 -12.893 -7.203 1.00 88.12 78 LEU A O 1
ATOM 573 N N . ARG A 1 79 ? 3.437 -13.731 -5.169 1.00 91.75 79 ARG A N 1
ATOM 574 C CA . ARG A 1 79 ? 2.292 -12.860 -4.903 1.00 91.75 79 ARG A CA 1
ATOM 575 C C . ARG A 1 79 ? 2.727 -11.754 -3.955 1.00 91.75 79 ARG A C 1
ATOM 577 O O . ARG A 1 79 ? 2.977 -11.997 -2.779 1.00 91.75 79 ARG A O 1
ATOM 584 N N . TRP A 1 80 ? 2.823 -10.538 -4.465 1.00 93.81 80 TRP A N 1
ATOM 585 C CA . TRP A 1 80 ? 3.294 -9.389 -3.699 1.00 93.81 80 TRP A CA 1
ATOM 586 C C . TRP A 1 80 ? 2.147 -8.732 -2.929 1.00 93.81 80 TRP A C 1
ATOM 588 O O . TRP A 1 80 ? 1.022 -8.659 -3.425 1.00 93.81 80 TRP A O 1
ATOM 598 N N . LEU A 1 81 ? 2.443 -8.223 -1.734 1.00 94.81 81 LEU A N 1
ATOM 599 C CA . LEU A 1 81 ? 1.653 -7.190 -1.074 1.00 94.81 81 LEU A CA 1
ATOM 600 C C . LEU A 1 81 ? 2.447 -5.889 -1.155 1.00 94.81 81 LEU A C 1
ATOM 602 O O . LEU A 1 81 ? 3.433 -5.703 -0.446 1.00 94.81 81 LEU A O 1
ATOM 606 N N . VAL A 1 82 ? 2.035 -5.020 -2.068 1.00 95.88 82 VAL A N 1
ATOM 607 C CA . VAL A 1 82 ? 2.762 -3.803 -2.409 1.00 95.88 82 VAL A CA 1
ATOM 608 C C . VAL A 1 82 ? 2.244 -2.632 -1.583 1.00 95.88 82 VAL A C 1
ATOM 610 O O . VAL A 1 82 ? 1.087 -2.235 -1.726 1.00 95.88 82 VAL A O 1
ATOM 613 N N . THR A 1 83 ? 3.109 -2.044 -0.764 1.00 94.75 83 THR A N 1
ATOM 614 C CA . THR A 1 83 ? 2.876 -0.742 -0.136 1.00 94.75 83 THR A CA 1
ATOM 615 C C . THR A 1 83 ? 3.650 0.330 -0.892 1.00 94.75 83 THR A C 1
ATOM 617 O O . THR A 1 83 ? 4.775 0.114 -1.343 1.00 94.75 83 THR A O 1
ATOM 620 N N . VAL A 1 84 ? 3.030 1.489 -1.081 1.00 91.94 84 VAL A N 1
ATOM 621 C CA . VAL A 1 84 ? 3.649 2.646 -1.739 1.00 91.94 84 VAL A CA 1
ATOM 622 C C . VAL A 1 84 ? 3.246 3.918 -1.008 1.00 91.94 84 VAL A C 1
ATOM 624 O O . VAL A 1 84 ? 2.199 3.946 -0.356 1.00 91.94 84 VAL A O 1
ATOM 627 N N . ASP A 1 85 ? 4.042 4.979 -1.140 1.00 86.25 85 ASP A N 1
ATOM 628 C CA . ASP A 1 85 ? 3.632 6.297 -0.652 1.00 86.25 85 ASP A CA 1
ATOM 629 C C . ASP A 1 85 ? 2.297 6.742 -1.285 1.00 86.25 85 ASP A C 1
ATOM 631 O O . ASP A 1 85 ? 1.971 6.392 -2.424 1.00 86.25 85 ASP A O 1
ATOM 635 N N . ALA A 1 86 ? 1.530 7.549 -0.549 1.00 85.19 86 ALA A N 1
ATOM 636 C CA . ALA A 1 86 ? 0.240 8.082 -0.980 1.00 85.19 86 ALA A CA 1
ATOM 637 C C . ALA A 1 86 ? 0.294 8.788 -2.348 1.00 85.19 86 ALA A C 1
ATOM 639 O O . ALA A 1 86 ? -0.680 8.738 -3.104 1.00 85.19 86 ALA A O 1
ATOM 640 N N . MET A 1 87 ? 1.418 9.417 -2.716 1.00 85.81 87 MET A N 1
ATOM 641 C CA . MET A 1 87 ? 1.595 10.031 -4.039 1.00 85.81 87 MET A CA 1
ATOM 642 C C . MET A 1 87 ? 1.449 9.011 -5.188 1.00 85.81 87 MET A C 1
ATOM 644 O O . MET A 1 87 ? 0.996 9.351 -6.289 1.00 85.81 87 MET A O 1
ATOM 648 N N . HIS A 1 88 ? 1.770 7.742 -4.926 1.00 84.88 88 HIS A N 1
ATOM 649 C CA . HIS A 1 88 ? 1.714 6.637 -5.881 1.00 84.88 88 HIS A CA 1
ATOM 650 C C . HIS A 1 88 ? 0.376 5.901 -5.926 1.00 84.88 88 HIS A C 1
ATOM 652 O O . HIS A 1 88 ? 0.226 4.997 -6.757 1.00 84.88 88 HIS A O 1
ATOM 658 N N . THR A 1 89 ? -0.604 6.308 -5.115 1.00 91.38 89 THR A N 1
ATOM 659 C CA . THR A 1 89 ? -1.991 5.834 -5.192 1.00 91.38 89 THR A CA 1
ATOM 660 C C . THR A 1 89 ? -2.600 6.277 -6.519 1.00 91.38 89 THR A C 1
ATOM 662 O O . THR A 1 89 ? -3.213 7.331 -6.628 1.00 91.38 89 THR A O 1
ATOM 665 N N . GLN A 1 90 ? -2.353 5.501 -7.574 1.00 92.62 90 GLN A N 1
ATOM 666 C CA . GLN A 1 90 ? -2.657 5.829 -8.966 1.00 92.62 90 GLN A CA 1
ATOM 667 C C . GLN A 1 90 ? -3.322 4.631 -9.643 1.00 92.62 90 GLN A C 1
ATOM 669 O O . GLN A 1 90 ? -2.865 3.496 -9.506 1.00 92.62 90 GLN A O 1
ATOM 674 N N . VAL A 1 91 ? -4.345 4.891 -10.461 1.00 93.81 91 VAL A N 1
ATOM 675 C CA . VAL A 1 91 ? -5.109 3.856 -11.187 1.00 93.81 91 VAL A CA 1
ATOM 676 C C . VAL A 1 91 ? -4.204 2.940 -12.014 1.00 93.81 91 VAL A C 1
ATOM 678 O O . VAL A 1 91 ? -4.378 1.724 -12.013 1.00 93.81 91 VAL A O 1
ATOM 681 N N . VAL A 1 92 ? -3.221 3.516 -12.710 1.00 95.12 92 VAL A N 1
ATOM 682 C CA . VAL A 1 92 ? -2.276 2.753 -13.540 1.00 95.12 92 VAL A CA 1
ATOM 683 C C . VAL A 1 92 ? -1.394 1.846 -12.680 1.00 95.12 92 VAL A C 1
ATOM 685 O O . VAL A 1 92 ? -1.165 0.699 -13.049 1.00 95.12 92 VAL A O 1
ATOM 688 N N . THR A 1 93 ? -0.944 2.324 -11.517 1.00 94.75 93 THR A N 1
ATOM 689 C CA . THR A 1 93 ? -0.123 1.537 -10.586 1.00 94.75 93 THR A CA 1
ATOM 690 C C . THR A 1 93 ? -0.930 0.377 -9.996 1.00 94.75 93 THR A C 1
ATOM 692 O O . THR A 1 93 ? -0.462 -0.756 -10.010 1.00 94.75 93 THR A O 1
ATOM 695 N N . ALA A 1 94 ? -2.176 0.619 -9.575 1.00 95.56 94 ALA A N 1
ATOM 696 C CA . ALA A 1 94 ? -3.069 -0.433 -9.081 1.00 95.56 94 ALA A CA 1
ATOM 697 C C . ALA A 1 94 ? -3.350 -1.505 -10.149 1.00 95.56 94 ALA A C 1
ATOM 699 O O . ALA A 1 94 ? -3.282 -2.702 -9.873 1.00 95.56 94 ALA A O 1
ATOM 700 N N . LYS A 1 95 ? -3.600 -1.088 -11.399 1.00 96.56 95 LYS A N 1
ATOM 701 C CA . LYS A 1 95 ? -3.767 -2.013 -12.530 1.00 96.56 95 LYS A CA 1
ATOM 702 C C . LYS A 1 95 ? -2.503 -2.826 -12.800 1.00 96.56 95 LYS A C 1
ATOM 704 O O . LYS A 1 95 ? -2.621 -4.027 -13.005 1.00 96.56 95 LYS A O 1
ATOM 709 N N . LEU A 1 96 ? -1.321 -2.214 -12.764 1.00 95.69 96 LEU A N 1
ATOM 710 C CA . LEU A 1 96 ? -0.056 -2.932 -12.942 1.00 95.69 96 LEU A CA 1
ATOM 711 C C . LEU A 1 96 ? 0.119 -4.028 -11.878 1.00 95.69 96 LEU A C 1
ATOM 713 O O . LEU A 1 96 ? 0.426 -5.170 -12.209 1.00 95.69 96 LEU A O 1
ATOM 717 N N . ILE A 1 97 ? -0.146 -3.707 -10.611 1.00 96.38 97 ILE A N 1
ATOM 718 C CA . ILE A 1 97 ? -0.006 -4.659 -9.501 1.00 96.38 97 ILE A CA 1
ATOM 719 C C . ILE A 1 97 ? -1.019 -5.807 -9.624 1.00 96.38 97 ILE A C 1
ATOM 721 O O . ILE A 1 97 ? -0.644 -6.978 -9.595 1.00 96.38 97 ILE A O 1
ATOM 725 N N . CYS A 1 98 ? -2.304 -5.499 -9.800 1.00 96.25 98 CYS A N 1
ATOM 726 C CA . CYS A 1 98 ? -3.344 -6.528 -9.763 1.00 96.25 98 CYS A CA 1
ATOM 727 C C . CYS A 1 98 ? -3.517 -7.270 -11.092 1.00 96.25 98 CYS A C 1
ATOM 729 O O . CYS A 1 98 ? -3.661 -8.492 -11.106 1.00 96.25 98 CYS A O 1
ATOM 731 N N . ALA A 1 99 ? -3.516 -6.559 -12.221 1.00 95.75 99 ALA A N 1
ATOM 732 C CA . ALA A 1 99 ? -3.790 -7.164 -13.521 1.00 95.75 99 ALA A CA 1
ATOM 733 C C . ALA A 1 99 ? -2.557 -7.864 -14.100 1.00 95.75 99 ALA A C 1
ATOM 735 O O . ALA A 1 99 ? -2.703 -8.969 -14.630 1.00 95.75 99 ALA A O 1
ATOM 736 N N . THR A 1 100 ? -1.373 -7.257 -13.970 1.00 94.25 100 THR A N 1
ATOM 737 C CA . THR A 1 100 ? -0.127 -7.783 -14.550 1.00 94.25 100 THR A CA 1
ATOM 738 C C . THR A 1 100 ? 0.611 -8.685 -13.569 1.00 94.25 100 THR A C 1
ATOM 740 O O . THR A 1 100 ? 0.847 -9.846 -13.884 1.00 94.25 100 THR A O 1
ATOM 743 N N . LEU A 1 101 ? 0.919 -8.197 -12.361 1.00 94.12 101 LEU A N 1
ATOM 744 C CA . LEU A 1 101 ? 1.679 -8.971 -11.365 1.00 94.12 101 LEU A CA 1
ATOM 745 C C . LEU A 1 101 ? 0.821 -9.972 -10.575 1.00 94.12 101 LEU A C 1
ATOM 747 O O . LEU A 1 101 ? 1.348 -10.657 -9.701 1.00 94.12 101 LEU A O 1
ATOM 751 N N . LYS A 1 102 ? -0.499 -10.023 -10.815 1.00 95.00 102 LYS A N 1
ATOM 752 C CA . LYS A 1 102 ? -1.461 -10.868 -10.073 1.00 95.00 102 LYS A CA 1
ATOM 753 C C . LYS A 1 102 ? -1.298 -10.759 -8.549 1.00 95.00 102 LYS A C 1
ATOM 755 O O . LYS A 1 102 ? -1.429 -11.735 -7.811 1.00 95.00 102 LYS A O 1
ATOM 760 N N . SER A 1 103 ? -0.999 -9.545 -8.099 1.00 95.88 103 SER A N 1
ATOM 761 C CA . SER A 1 103 ? -0.591 -9.213 -6.737 1.00 95.88 103 SER A CA 1
ATOM 762 C C . SER A 1 103 ? -1.558 -8.221 -6.086 1.00 95.88 103 SER A C 1
ATOM 764 O O . SER A 1 103 ? -2.505 -7.744 -6.716 1.00 95.88 103 SER A O 1
ATOM 766 N N . HIS A 1 104 ? -1.341 -7.922 -4.809 1.00 95.56 104 HIS A N 1
ATOM 767 C CA . HIS A 1 104 ? -2.196 -7.051 -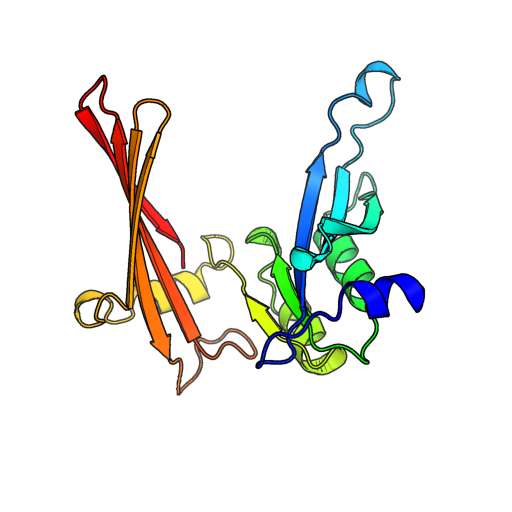4.000 1.00 95.56 104 HIS A CA 1
ATOM 768 C C . HIS A 1 104 ? -1.465 -5.769 -3.636 1.00 95.56 104 HIS A C 1
ATOM 770 O O . HIS A 1 104 ? -0.235 -5.717 -3.640 1.00 95.56 104 HIS A O 1
ATOM 776 N N . TYR A 1 105 ? -2.224 -4.736 -3.295 1.00 96.00 105 TYR A N 1
ATOM 777 C CA . TYR A 1 105 ? -1.669 -3.483 -2.808 1.00 96.00 105 TYR A CA 1
ATOM 778 C C . TYR A 1 105 ? -2.361 -3.044 -1.519 1.00 96.00 105 TYR A C 1
ATOM 780 O O . TYR A 1 105 ? -3.526 -3.361 -1.284 1.00 96.00 105 TYR A O 1
ATOM 788 N N . LEU A 1 106 ? -1.642 -2.250 -0.734 1.00 95.12 106 LEU A N 1
ATOM 789 C CA . LEU A 1 106 ? -2.179 -1.408 0.326 1.00 95.12 106 LEU A CA 1
ATOM 790 C C . LEU A 1 106 ? -1.694 0.017 0.043 1.00 95.12 106 LEU A C 1
ATOM 792 O O . LEU A 1 106 ? -0.498 0.299 0.092 1.00 95.12 106 LEU A O 1
ATOM 796 N N . MET A 1 107 ? -2.625 0.887 -0.339 1.00 94.75 107 MET A N 1
ATOM 797 C CA . MET A 1 107 ? -2.353 2.248 -0.799 1.00 94.75 107 MET A CA 1
ATOM 798 C C . MET A 1 107 ? -3.100 3.236 0.082 1.00 94.75 107 MET A C 1
ATOM 800 O O . MET A 1 107 ? -4.266 3.012 0.385 1.00 94.75 107 MET A O 1
ATOM 804 N N . ILE A 1 108 ? -2.430 4.327 0.440 1.00 93.69 108 ILE A N 1
ATOM 805 C CA . ILE A 1 108 ? -2.994 5.379 1.285 1.00 93.69 108 ILE A CA 1
ATOM 806 C C . ILE A 1 108 ? -3.675 6.423 0.400 1.00 93.69 108 ILE A C 1
ATOM 808 O O . ILE A 1 108 ? -3.079 6.920 -0.563 1.00 93.69 108 ILE A O 1
ATOM 812 N N . VAL A 1 109 ? -4.906 6.791 0.731 1.00 92.31 109 VAL A N 1
ATOM 813 C CA . VAL A 1 109 ? -5.660 7.841 0.053 1.00 92.31 109 VAL A CA 1
ATOM 814 C C . VAL A 1 109 ? -5.509 9.147 0.833 1.00 92.31 109 VAL A C 1
ATOM 816 O O . VAL A 1 109 ? -5.835 9.247 2.011 1.00 92.31 109 VAL A O 1
ATOM 819 N N . LYS A 1 110 ? -5.012 10.191 0.162 1.00 90.31 110 LYS A N 1
ATOM 820 C CA . LYS A 1 110 ? -4.948 11.560 0.701 1.00 90.31 110 LYS A CA 1
ATOM 821 C C . LYS A 1 110 ? -5.646 12.536 -0.247 1.00 90.31 110 LYS A C 1
ATOM 823 O O . LYS A 1 110 ? -6.333 12.146 -1.192 1.00 90.31 110 LYS A O 1
ATOM 828 N N . SER A 1 111 ? -5.463 13.831 -0.004 1.00 87.00 111 SER A N 1
ATOM 829 C CA . SER A 1 111 ? -6.035 14.920 -0.805 1.00 87.00 111 SER A CA 1
ATOM 830 C C . SER A 1 111 ? -5.652 14.873 -2.290 1.00 87.00 111 SER A C 1
ATOM 832 O O . SER A 1 111 ? -6.395 15.382 -3.126 1.00 87.00 111 SER A O 1
ATOM 834 N N . ASN A 1 112 ? -4.553 14.199 -2.649 1.00 81.88 112 ASN A N 1
ATOM 835 C CA . ASN A 1 112 ? -4.163 13.947 -4.040 1.00 81.88 112 ASN A CA 1
ATOM 836 C C . ASN A 1 112 ? -5.163 13.065 -4.816 1.00 81.88 112 ASN A C 1
ATOM 838 O O . ASN A 1 112 ? -5.106 13.015 -6.042 1.00 81.88 112 ASN A O 1
ATOM 842 N N . GLN A 1 113 ? -6.084 12.391 -4.125 1.00 87.56 113 GLN A N 1
ATOM 843 C CA . GLN A 1 113 ? -7.170 11.594 -4.695 1.00 87.56 113 GLN A CA 1
ATOM 844 C C . GLN A 1 113 ? -8.538 12.113 -4.223 1.00 87.56 113 GLN A C 1
ATOM 846 O O . GLN A 1 113 ? -9.388 11.348 -3.772 1.00 87.56 113 GLN A O 1
ATOM 851 N N . ALA A 1 114 ? -8.765 13.427 -4.345 1.00 90.62 114 ALA A N 1
ATOM 852 C CA . ALA A 1 114 ? -9.904 14.146 -3.760 1.00 90.62 114 ALA A CA 1
ATOM 853 C C . ALA A 1 114 ? -11.279 13.478 -3.957 1.00 90.62 114 ALA A C 1
ATOM 855 O O . ALA A 1 114 ? -12.056 13.388 -3.013 1.00 90.62 114 ALA A O 1
ATOM 856 N N . LYS A 1 115 ? -11.583 12.961 -5.157 1.00 91.88 115 LYS A N 1
ATOM 857 C CA . LYS A 1 115 ? -12.872 12.293 -5.429 1.00 91.88 115 LYS A CA 1
ATOM 858 C C . LYS A 1 115 ? -13.045 10.996 -4.636 1.00 91.88 115 LYS A C 1
ATOM 860 O O . LYS A 1 115 ? -14.144 10.701 -4.179 1.00 91.88 115 LYS A O 1
ATOM 865 N N . ILE A 1 116 ? -11.979 10.209 -4.505 1.00 92.50 116 ILE A N 1
ATOM 866 C CA . ILE A 1 116 ? -12.005 8.950 -3.750 1.00 92.50 116 ILE A CA 1
ATOM 867 C C . ILE A 1 116 ? -12.027 9.263 -2.261 1.00 92.50 116 ILE A C 1
ATOM 869 O O . ILE A 1 116 ? -12.842 8.690 -1.549 1.00 92.50 116 ILE A O 1
ATOM 873 N N . LEU A 1 117 ? -11.209 10.223 -1.820 1.00 93.19 117 LEU A N 1
ATOM 874 C CA . LEU A 1 117 ? -11.200 10.680 -0.437 1.00 93.19 117 LEU A CA 1
ATOM 875 C C . LEU A 1 117 ? -12.596 11.144 -0.006 1.00 93.19 117 LEU A C 1
ATOM 877 O O . LEU A 1 117 ? -13.099 10.645 0.988 1.00 93.19 117 LEU A O 1
ATOM 881 N N . ALA A 1 118 ? -13.269 11.986 -0.799 1.00 92.81 118 ALA A N 1
ATOM 882 C CA . ALA A 1 118 ? -14.628 12.451 -0.510 1.00 92.81 118 ALA A CA 1
ATOM 883 C C . ALA A 1 118 ? -15.631 11.293 -0.342 1.00 92.81 118 ALA A C 1
ATOM 885 O O . ALA A 1 118 ? -16.473 11.308 0.557 1.00 92.81 118 ALA A O 1
ATOM 886 N N . ARG A 1 119 ? -15.524 10.259 -1.186 1.00 92.88 119 ARG A N 1
ATOM 887 C CA . ARG A 1 119 ? -16.360 9.055 -1.083 1.00 92.88 119 ARG A CA 1
ATOM 888 C C . ARG A 1 119 ? -16.053 8.246 0.169 1.00 92.88 119 ARG A C 1
ATOM 890 O O . ARG A 1 119 ? -16.985 7.763 0.799 1.00 92.88 119 ARG A O 1
ATOM 897 N N . ILE A 1 120 ? -14.775 8.090 0.513 1.00 93.62 120 ILE A N 1
ATOM 898 C CA . ILE A 1 120 ? -14.351 7.371 1.717 1.00 93.62 120 ILE A CA 1
ATOM 899 C C . ILE A 1 120 ? -14.808 8.120 2.969 1.00 93.62 120 ILE A C 1
ATOM 901 O O . ILE A 1 120 ? -15.361 7.509 3.878 1.00 93.62 120 ILE A O 1
ATOM 905 N N . THR A 1 121 ? -14.656 9.444 3.007 1.00 92.81 121 THR A N 1
ATOM 906 C CA . THR A 1 121 ? -15.073 10.262 4.150 1.00 92.81 121 THR A CA 1
ATOM 907 C C . THR A 1 121 ? -16.577 10.247 4.385 1.00 92.81 121 THR A C 1
ATOM 909 O O . THR A 1 121 ? -16.993 10.387 5.528 1.00 92.81 121 THR A O 1
ATOM 912 N N . ALA A 1 122 ? -17.376 10.038 3.334 1.00 93.25 122 ALA A N 1
ATOM 913 C CA . ALA A 1 122 ? -18.832 9.948 3.414 1.00 93.25 122 ALA A CA 1
ATOM 914 C C . ALA A 1 122 ? -19.357 8.567 3.858 1.00 93.25 122 ALA A C 1
ATOM 916 O O . ALA A 1 122 ? -20.568 8.391 3.976 1.00 93.25 122 ALA A O 1
ATOM 917 N N . LEU A 1 123 ? -18.485 7.573 4.070 1.00 93.44 123 LEU A N 1
ATOM 918 C CA . LEU A 1 123 ? -18.900 6.272 4.602 1.00 93.44 123 LEU A CA 1
ATOM 919 C C . LEU A 1 123 ? -19.362 6.406 6.070 1.00 93.44 123 LEU A C 1
ATOM 921 O O . LEU A 1 123 ? -18.891 7.305 6.773 1.00 93.44 123 LEU A O 1
ATOM 925 N N . PRO A 1 124 ? -20.251 5.520 6.560 1.00 94.06 124 PRO A N 1
ATOM 926 C CA . PRO A 1 124 ? -20.846 5.618 7.895 1.00 94.06 124 PRO A CA 1
ATOM 927 C C . PRO A 1 124 ? -19.875 5.161 8.998 1.00 94.06 124 PRO A C 1
ATOM 929 O O . PRO A 1 124 ? -20.135 4.218 9.735 1.00 94.06 124 PRO A O 1
ATOM 932 N N . TRP A 1 125 ? -18.723 5.820 9.125 1.00 94.44 125 TRP A N 1
ATOM 933 C CA . TRP A 1 125 ? -17.658 5.430 10.058 1.00 94.44 125 TRP A CA 1
ATOM 934 C C . TRP A 1 125 ? -18.077 5.450 11.528 1.00 94.44 125 TRP A C 1
ATOM 936 O O . TRP A 1 125 ? -17.508 4.708 12.320 1.00 94.44 125 TRP A O 1
ATOM 946 N N . ALA A 1 126 ? -19.080 6.250 11.894 1.00 93.25 126 ALA A N 1
ATOM 947 C CA . ALA A 1 126 ? -19.642 6.248 13.244 1.00 93.25 126 ALA A CA 1
ATOM 948 C C . ALA A 1 126 ? -20.317 4.911 13.613 1.00 93.25 126 ALA A C 1
ATOM 950 O O . ALA A 1 126 ? -20.408 4.578 14.789 1.00 93.25 126 ALA A O 1
ATOM 951 N N . GLU A 1 127 ? -20.760 4.138 12.618 1.00 93.94 127 GLU A N 1
ATOM 952 C CA . GLU A 1 127 ? -21.424 2.840 12.799 1.00 93.94 127 GLU A CA 1
ATOM 953 C C . GLU A 1 127 ? -20.444 1.661 12.689 1.00 93.94 127 GLU A C 1
ATOM 955 O O . GLU A 1 127 ? -20.801 0.517 12.972 1.00 93.94 127 GLU A O 1
ATOM 960 N N . VAL A 1 128 ? -19.201 1.913 12.265 1.00 94.56 128 VAL A N 1
ATOM 961 C CA . VAL A 1 128 ? -18.196 0.862 12.083 1.00 94.56 128 VAL A CA 1
ATOM 962 C C . VAL A 1 128 ? -17.501 0.590 13.416 1.00 94.56 128 VAL A C 1
ATOM 964 O O . VAL A 1 128 ? -16.894 1.502 13.980 1.00 94.56 128 VAL A O 1
ATOM 967 N N . PRO A 1 129 ? -17.512 -0.651 13.926 1.00 94.00 129 PRO A N 1
ATOM 968 C CA . PRO A 1 129 ? -16.800 -0.964 15.154 1.00 94.00 129 PRO A CA 1
ATOM 969 C C . PRO A 1 129 ? -15.288 -0.810 14.966 1.00 94.00 129 PRO A C 1
ATOM 971 O O . PRO A 1 129 ? -14.735 -1.082 13.895 1.00 94.00 129 PRO A O 1
ATOM 974 N N . THR A 1 130 ? -14.606 -0.409 16.036 1.00 93.88 130 THR A N 1
ATOM 975 C CA . THR A 1 130 ? -13.144 -0.430 16.084 1.00 93.88 130 THR A CA 1
ATOM 976 C C . THR A 1 130 ? -12.660 -1.872 15.964 1.00 93.88 130 THR A C 1
ATOM 978 O O . THR A 1 130 ? -12.976 -2.718 16.796 1.00 93.88 130 THR A O 1
ATOM 981 N N . ALA A 1 131 ? -11.892 -2.149 14.915 1.00 91.06 131 ALA A N 1
ATOM 982 C CA . ALA A 1 131 ? -11.311 -3.456 14.647 1.00 91.06 131 ALA A CA 1
ATOM 983 C C . ALA A 1 131 ? -10.053 -3.709 15.490 1.00 91.06 131 ALA A C 1
ATOM 985 O O . ALA A 1 131 ? -9.784 -4.848 15.865 1.00 91.06 131 ALA A O 1
ATOM 986 N N . ALA A 1 132 ? -9.276 -2.661 15.773 1.00 89.75 132 ALA A N 1
ATOM 987 C CA . ALA A 1 132 ? -8.095 -2.734 16.627 1.00 89.75 132 ALA A CA 1
ATOM 988 C C . ALA A 1 132 ? -7.723 -1.356 17.187 1.00 89.75 132 ALA A C 1
ATOM 990 O O . ALA A 1 132 ? -7.984 -0.331 16.552 1.00 89.75 132 ALA A O 1
ATOM 991 N N . THR A 1 133 ? -7.053 -1.363 18.337 1.00 90.38 133 THR A N 1
ATOM 992 C CA . THR A 1 133 ? -6.462 -0.180 18.967 1.00 90.38 133 THR A CA 1
ATOM 993 C C . THR A 1 133 ? -5.006 -0.478 19.312 1.00 90.38 133 THR A C 1
ATOM 995 O O . THR A 1 133 ? -4.702 -1.561 19.808 1.00 90.38 133 THR A O 1
ATOM 998 N N . ASP A 1 134 ? -4.120 0.473 19.035 1.00 89.38 134 ASP A N 1
ATOM 999 C CA . ASP A 1 134 ? -2.699 0.433 19.377 1.00 89.38 134 ASP A CA 1
ATOM 1000 C C . ASP A 1 134 ? -2.336 1.682 20.183 1.00 89.38 134 ASP A C 1
ATOM 1002 O O . ASP A 1 134 ? -2.441 2.804 19.680 1.00 89.38 134 ASP A O 1
ATOM 1006 N N . ASP A 1 135 ? -1.901 1.476 21.424 1.00 87.94 135 ASP A N 1
ATOM 1007 C CA . ASP A 1 135 ? -1.467 2.534 22.329 1.00 87.94 135 ASP A CA 1
ATOM 1008 C C . ASP A 1 135 ? 0.049 2.505 22.476 1.00 87.94 135 ASP A C 1
ATOM 1010 O O . ASP A 1 135 ? 0.649 1.524 22.914 1.00 87.94 135 ASP A O 1
ATOM 1014 N N . SER A 1 136 ? 0.686 3.624 22.146 1.00 86.94 136 SER A N 1
ATOM 1015 C CA . SER A 1 136 ? 2.133 3.777 22.234 1.00 86.94 136 SER A CA 1
ATOM 1016 C C . SER A 1 136 ? 2.503 4.990 23.078 1.00 86.94 136 SER A C 1
ATOM 1018 O O . SER A 1 136 ? 1.935 6.075 22.947 1.00 86.94 136 SER A O 1
ATOM 1020 N N . ARG A 1 137 ? 3.495 4.816 23.955 1.00 87.44 137 ARG A N 1
ATOM 1021 C CA . ARG A 1 137 ? 4.063 5.892 24.771 1.00 87.44 137 ARG A CA 1
ATOM 1022 C C . ARG A 1 137 ? 5.568 5.950 24.557 1.00 87.44 137 ARG A C 1
ATOM 1024 O O . ARG A 1 137 ? 6.267 4.965 24.763 1.00 87.44 137 ARG A O 1
ATOM 1031 N N . GLY A 1 138 ? 6.072 7.112 24.156 1.00 83.00 138 GLY A N 1
ATOM 1032 C CA . GLY A 1 138 ? 7.494 7.302 23.880 1.00 83.00 138 GLY A CA 1
ATOM 1033 C C . GLY A 1 138 ? 7.828 8.744 23.519 1.00 83.00 138 GLY A C 1
ATOM 1034 O O . GLY A 1 138 ? 6.981 9.481 23.021 1.00 83.00 138 GLY A O 1
ATOM 1035 N N . HIS A 1 139 ? 9.065 9.164 23.798 1.00 80.75 139 HIS A N 1
ATOM 1036 C CA . HIS A 1 139 ? 9.579 10.507 23.479 1.00 80.75 139 HIS A CA 1
ATOM 1037 C C . HIS A 1 139 ? 8.679 11.670 23.960 1.00 80.75 139 HIS A C 1
ATOM 1039 O O . HIS A 1 139 ? 8.473 12.644 23.238 1.00 80.75 139 HIS A O 1
ATOM 1045 N N . GLY A 1 140 ? 8.108 11.559 25.168 1.00 81.31 140 GLY A N 1
ATOM 1046 C CA . GLY A 1 140 ? 7.241 12.598 25.751 1.00 81.31 140 GLY A CA 1
ATOM 1047 C C . GLY A 1 140 ? 5.858 12.713 25.100 1.00 81.31 140 GLY A C 1
ATOM 1048 O O . GLY A 1 140 ? 5.194 13.742 25.223 1.00 81.31 140 GLY A O 1
ATOM 1049 N N . ARG A 1 141 ? 5.431 11.676 24.376 1.00 84.00 141 ARG A N 1
ATOM 1050 C CA . ARG A 1 141 ? 4.156 11.616 23.670 1.00 84.00 141 ARG A CA 1
ATOM 1051 C C . ARG A 1 141 ? 3.414 10.326 24.016 1.00 84.00 141 ARG A C 1
ATOM 1053 O O . ARG A 1 141 ? 4.025 9.259 24.071 1.00 84.00 141 ARG A O 1
ATOM 1060 N N . VAL A 1 142 ? 2.099 10.435 24.181 1.00 88.06 142 VAL A N 1
ATOM 1061 C CA . VAL A 1 142 ? 1.159 9.310 24.120 1.00 88.06 142 VAL A CA 1
ATOM 1062 C C . VAL A 1 142 ? 0.438 9.371 22.781 1.00 88.06 142 VAL A C 1
ATOM 1064 O O . VAL A 1 142 ? 0.069 10.450 22.304 1.00 88.06 142 VAL A O 1
ATOM 1067 N N . GLU A 1 143 ? 0.309 8.227 22.131 1.00 89.25 143 GLU A N 1
ATOM 1068 C CA . GLU A 1 143 ? -0.359 8.105 20.854 1.00 89.25 143 GLU A CA 1
ATOM 1069 C C . GLU A 1 143 ? -1.219 6.855 20.797 1.00 89.25 143 GLU A C 1
ATOM 1071 O O . GLU A 1 143 ? -0.697 5.748 20.909 1.00 89.25 143 GLU A O 1
ATOM 1076 N N . THR A 1 144 ? -2.499 7.072 20.531 1.00 90.19 144 THR A N 1
ATOM 1077 C CA . THR A 1 144 ? -3.497 6.030 20.322 1.00 90.19 144 THR A CA 1
ATOM 1078 C C . THR A 1 144 ? -3.840 5.986 18.843 1.00 90.19 144 THR A C 1
ATOM 1080 O O . THR A 1 144 ? -4.123 7.022 18.233 1.00 90.19 144 THR A O 1
ATOM 1083 N N . ARG A 1 145 ? -3.796 4.798 18.241 1.00 92.50 145 ARG A N 1
ATOM 1084 C CA . ARG A 1 145 ? -4.257 4.553 16.872 1.00 92.50 145 ARG A CA 1
ATOM 1085 C C . ARG A 1 145 ? -5.433 3.601 16.908 1.00 92.50 145 ARG A C 1
ATOM 1087 O O . ARG A 1 145 ? -5.304 2.498 17.422 1.00 92.50 145 ARG A O 1
ATOM 1094 N N . THR A 1 146 ? -6.547 3.999 16.316 1.00 92.75 146 THR A N 1
ATOM 1095 C CA . THR A 1 146 ? -7.719 3.144 16.145 1.00 92.75 146 THR A CA 1
ATOM 1096 C C . THR A 1 146 ? -7.891 2.794 14.677 1.00 92.75 146 THR A C 1
ATOM 1098 O O . THR A 1 146 ? -7.700 3.627 13.789 1.00 92.75 146 THR A O 1
ATOM 1101 N N . LEU A 1 147 ? -8.219 1.530 14.426 1.00 93.50 147 LEU A N 1
ATOM 1102 C CA . LEU A 1 147 ? -8.470 0.989 13.099 1.00 93.50 147 LEU A CA 1
ATOM 1103 C C . LEU A 1 147 ? -9.949 0.664 12.947 1.00 93.50 147 LEU A C 1
ATOM 1105 O O . LEU A 1 147 ? -10.515 -0.065 13.757 1.00 93.50 147 LEU A O 1
ATOM 1109 N N . GLN A 1 148 ? -10.551 1.143 11.867 1.00 95.75 148 GLN A N 1
ATOM 1110 C CA . GLN A 1 148 ? -11.883 0.746 11.418 1.00 95.75 148 GLN A CA 1
ATOM 1111 C C . GLN A 1 148 ? -11.778 0.191 9.999 1.00 95.75 148 GLN A C 1
ATOM 1113 O O . GLN A 1 148 ? -10.988 0.682 9.192 1.00 95.75 148 GLN A O 1
ATOM 1118 N N . ILE A 1 149 ? -12.564 -0.838 9.678 1.00 95.50 149 ILE A N 1
ATOM 1119 C CA . ILE A 1 149 ? -12.484 -1.523 8.383 1.00 95.50 149 ILE A CA 1
ATOM 1120 C C . ILE A 1 149 ? -13.878 -1.646 7.779 1.00 95.50 149 ILE A C 1
ATOM 1122 O O . ILE A 1 149 ? -14.790 -2.183 8.401 1.00 95.50 149 ILE A O 1
ATOM 1126 N N . ILE A 1 150 ? -14.023 -1.207 6.530 1.00 95.06 150 ILE A N 1
ATOM 1127 C CA . ILE A 1 150 ? -15.230 -1.405 5.722 1.00 95.06 150 ILE A CA 1
ATOM 1128 C C . ILE A 1 150 ? -14.885 -2.289 4.526 1.00 95.06 150 ILE A C 1
ATOM 1130 O O . ILE A 1 150 ? -13.921 -2.035 3.803 1.00 95.06 150 ILE A O 1
ATOM 1134 N N . THR A 1 151 ? -15.712 -3.301 4.261 1.00 94.19 151 THR A N 1
ATOM 1135 C CA . THR A 1 151 ? -15.626 -4.081 3.018 1.00 94.19 151 THR A CA 1
ATOM 1136 C C . THR A 1 151 ? -16.397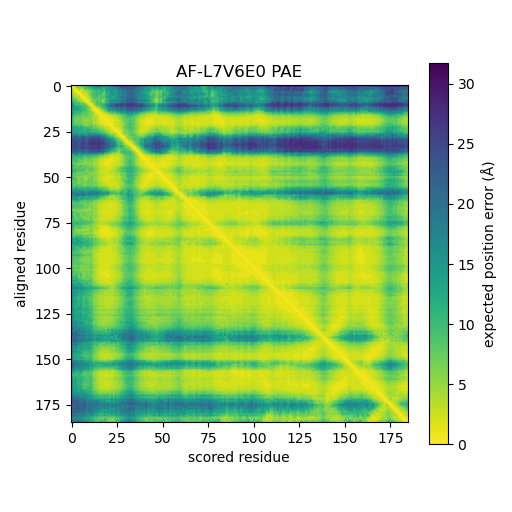 -3.376 1.902 1.00 94.19 151 THR A C 1
ATOM 1138 O O . THR A 1 151 ? -17.598 -3.131 2.004 1.00 94.19 151 THR A O 1
ATOM 1141 N N . ALA A 1 152 ? -15.716 -3.070 0.801 1.00 88.88 152 ALA A N 1
ATOM 1142 C CA . ALA A 1 152 ? -16.255 -2.341 -0.340 1.00 88.88 152 ALA A CA 1
ATOM 1143 C C . ALA A 1 152 ? -17.032 -3.260 -1.303 1.00 88.88 152 ALA A C 1
ATOM 1145 O O . ALA A 1 152 ? -16.614 -3.456 -2.443 1.00 88.88 152 ALA A O 1
ATOM 1146 N N . ALA A 1 153 ? -18.174 -3.811 -0.880 1.00 77.19 153 ALA A N 1
ATOM 1147 C CA . ALA A 1 153 ? -18.934 -4.790 -1.676 1.00 77.19 153 ALA A CA 1
ATOM 1148 C C . ALA A 1 153 ? -19.324 -4.293 -3.087 1.00 77.19 153 ALA A C 1
ATOM 1150 O O . ALA A 1 153 ?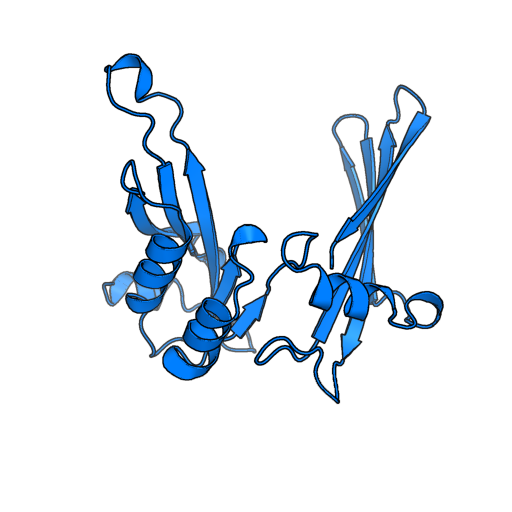 -19.325 -5.066 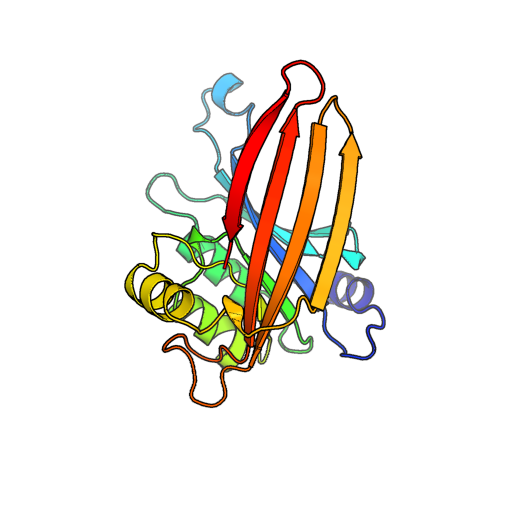-4.040 1.00 77.19 153 ALA A O 1
ATOM 1151 N N . ARG A 1 154 ? -19.615 -2.992 -3.239 1.00 79.19 154 ARG A N 1
ATOM 1152 C CA . ARG A 1 154 ? -19.943 -2.347 -4.531 1.00 79.19 154 ARG A CA 1
ATOM 1153 C C . ARG A 1 154 ? -18.760 -1.594 -5.162 1.00 79.19 154 ARG A C 1
ATOM 1155 O O . ARG A 1 154 ? -18.931 -0.907 -6.167 1.00 79.19 154 ARG A O 1
ATOM 1162 N N . GLY A 1 155 ? -17.568 -1.707 -4.574 1.00 82.62 155 GLY A N 1
ATOM 1163 C CA . GLY A 1 155 ? -16.375 -0.951 -4.952 1.00 82.62 155 GLY A CA 1
ATOM 1164 C C . GLY A 1 155 ? -16.417 0.534 -4.557 1.00 82.62 155 GLY A C 1
ATOM 1165 O O . GLY A 1 155 ? -17.472 1.134 -4.354 1.00 82.62 155 GLY A O 1
ATOM 1166 N N . ILE A 1 156 ? -15.238 1.158 -4.475 1.00 85.62 156 ILE A N 1
ATOM 1167 C CA . ILE A 1 156 ? -15.064 2.577 -4.088 1.00 85.62 156 ILE A CA 1
ATOM 1168 C C . ILE A 1 156 ? -14.680 3.502 -5.249 1.00 85.62 156 ILE A C 1
ATOM 1170 O O . ILE A 1 156 ? -14.345 4.666 -5.046 1.00 85.62 156 ILE A O 1
ATOM 1174 N N . GLY A 1 157 ? -14.717 3.001 -6.485 1.00 88.88 157 GLY A N 1
ATOM 1175 C CA . GLY A 1 157 ? -14.253 3.752 -7.658 1.00 88.88 157 GLY A CA 1
ATOM 1176 C C . GLY A 1 157 ? -12.732 3.822 -7.805 1.00 88.88 157 GLY A C 1
ATOM 1177 O O . GLY A 1 157 ? -12.248 4.560 -8.657 1.00 88.88 157 GLY A O 1
ATOM 1178 N N . PHE 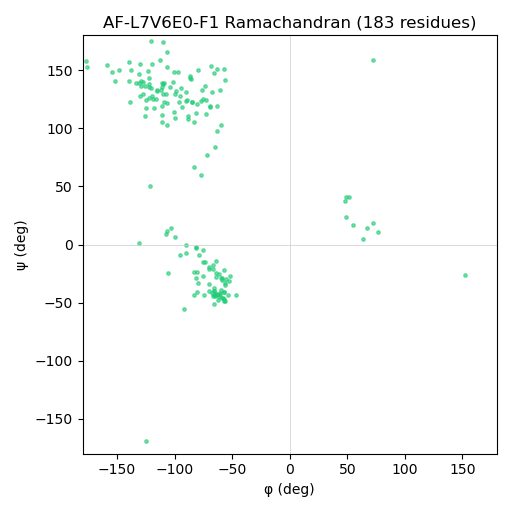A 1 158 ? -11.989 3.036 -7.022 1.00 92.94 158 PHE A N 1
ATOM 1179 C CA . PHE A 1 158 ? -10.576 2.758 -7.258 1.00 92.94 158 PHE A CA 1
ATOM 1180 C C . PHE A 1 158 ? -10.406 1.284 -7.680 1.00 92.94 158 PHE A C 1
ATOM 1182 O O . PHE A 1 158 ? -11.061 0.416 -7.095 1.00 92.94 158 PHE A O 1
ATOM 1189 N N . PRO A 1 159 ? -9.594 0.974 -8.710 1.00 94.38 159 PRO A N 1
ATOM 1190 C CA . PRO A 1 159 ? -9.522 -0.371 -9.279 1.00 94.38 159 PRO A CA 1
ATOM 1191 C C . PRO A 1 159 ? -9.066 -1.417 -8.265 1.00 94.38 159 PRO A C 1
ATOM 1193 O O . PRO A 1 159 ? -8.041 -1.222 -7.630 1.00 94.38 159 PRO A O 1
ATOM 1196 N N . TYR A 1 160 ? -9.769 -2.550 -8.194 1.00 94.62 160 TYR A N 1
ATOM 1197 C CA . TYR A 1 160 ? -9.433 -3.713 -7.354 1.00 94.62 160 TYR A CA 1
ATOM 1198 C C . TYR A 1 160 ? -9.462 -3.479 -5.832 1.00 94.62 160 TYR A C 1
ATOM 1200 O O . TYR A 1 160 ? -9.169 -4.406 -5.077 1.00 94.62 160 TYR A O 1
ATOM 1208 N N . ALA A 1 161 ? -9.877 -2.298 -5.367 1.00 94.50 161 ALA A N 1
ATOM 1209 C CA . ALA A 1 161 ? -10.025 -2.015 -3.945 1.00 94.50 161 ALA A CA 1
ATOM 1210 C C . ALA A 1 161 ? -11.195 -2.818 -3.357 1.00 94.50 161 ALA A C 1
ATOM 1212 O O . ALA A 1 161 ? -12.341 -2.651 -3.781 1.00 94.50 161 ALA A O 1
ATOM 1213 N N . LYS A 1 162 ? -10.900 -3.682 -2.379 1.00 93.69 162 LYS A N 1
ATOM 1214 C CA . LYS A 1 162 ? -11.893 -4.544 -1.711 1.00 93.69 162 LYS A CA 1
ATOM 1215 C C . LYS A 1 162 ? -12.247 -4.096 -0.300 1.00 93.69 162 LYS A C 1
ATOM 1217 O O . LYS A 1 162 ? -13.324 -4.424 0.186 1.00 93.69 162 LYS A O 1
ATOM 1222 N N . GLN A 1 163 ? -11.352 -3.370 0.354 1.00 94.75 163 GLN A N 1
ATOM 1223 C CA . GLN A 1 163 ? -11.519 -2.894 1.720 1.00 94.75 163 GLN A CA 1
ATOM 1224 C C . GLN A 1 163 ? -11.026 -1.455 1.814 1.00 94.75 163 GLN A C 1
ATOM 1226 O O . GLN A 1 163 ? -10.139 -1.052 1.060 1.00 94.75 163 GLN A O 1
ATOM 1231 N N . ILE A 1 164 ? -11.625 -0.702 2.729 1.00 95.31 164 ILE A N 1
ATOM 1232 C CA . ILE A 1 164 ? -11.156 0.608 3.164 1.00 95.31 164 ILE A CA 1
ATOM 1233 C C . ILE A 1 164 ? -10.783 0.473 4.631 1.00 95.31 164 ILE A C 1
ATOM 1235 O O . ILE A 1 164 ? -11.559 -0.088 5.408 1.00 95.31 164 ILE A O 1
ATOM 1239 N N . ILE A 1 165 ? -9.608 0.973 4.991 1.00 95.00 165 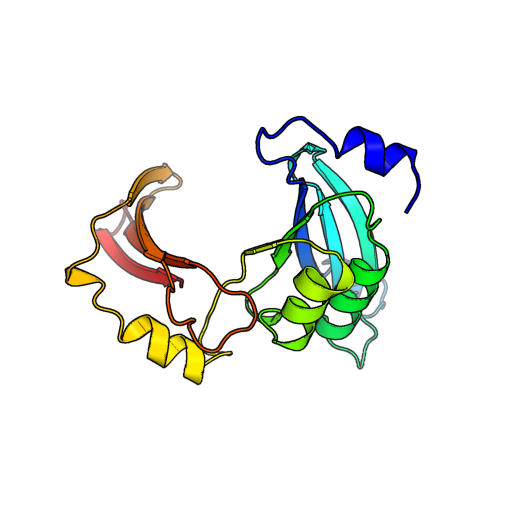ILE A N 1
ATOM 1240 C CA . ILE A 1 165 ? -9.114 0.957 6.361 1.00 95.00 165 ILE A CA 1
ATOM 1241 C C . ILE A 1 165 ? -8.947 2.406 6.781 1.00 95.00 165 ILE A C 1
ATOM 1243 O O . ILE A 1 165 ? -8.138 3.118 6.201 1.00 95.00 165 ILE A O 1
ATOM 1247 N N . ARG A 1 166 ? -9.692 2.822 7.799 1.00 95.50 166 ARG A N 1
ATOM 1248 C CA . ARG A 1 166 ? -9.504 4.121 8.429 1.00 95.50 166 ARG A CA 1
ATOM 1249 C C . ARG A 1 166 ? -8.618 3.965 9.645 1.00 95.50 166 ARG A C 1
ATOM 1251 O O . ARG A 1 166 ? -8.904 3.152 10.522 1.00 95.50 166 ARG A O 1
ATOM 1258 N N . ILE A 1 167 ? -7.575 4.778 9.695 1.00 94.12 167 ILE A N 1
ATOM 1259 C CA . ILE A 1 167 ? -6.684 4.917 10.837 1.00 94.12 167 ILE A CA 1
ATOM 1260 C C . ILE A 1 167 ? -6.913 6.294 11.445 1.00 94.12 167 ILE A C 1
ATOM 1262 O O . ILE A 1 167 ? -6.545 7.308 10.846 1.00 94.12 167 ILE A O 1
ATOM 1266 N N . THR A 1 168 ? -7.476 6.333 12.646 1.00 93.31 168 THR A N 1
ATOM 1267 C CA . THR A 1 168 ? -7.556 7.563 13.436 1.00 93.31 168 THR A CA 1
ATOM 1268 C C . THR A 1 168 ? -6.433 7.555 14.457 1.00 93.31 168 THR A C 1
ATOM 1270 O O . THR A 1 168 ? -6.184 6.557 15.125 1.00 93.31 168 THR A O 1
ATOM 1273 N N . ARG A 1 169 ? -5.710 8.666 14.549 1.00 91.62 169 ARG A N 1
ATOM 1274 C CA . ARG A 1 169 ? -4.573 8.857 15.443 1.00 91.62 169 ARG A CA 1
ATOM 1275 C C . ARG A 1 169 ? -4.890 9.991 16.394 1.00 91.62 169 ARG A C 1
ATOM 1277 O O . ARG A 1 169 ? -5.108 11.107 15.935 1.00 91.62 169 ARG A O 1
ATOM 1284 N N . GLU A 1 170 ? -4.786 9.737 17.684 1.00 91.00 170 GLU A N 1
ATOM 1285 C CA . GLU A 1 170 ? -4.829 10.758 18.724 1.00 91.00 170 GLU A CA 1
ATOM 1286 C C . GLU A 1 170 ? -3.450 10.890 19.366 1.00 91.00 170 GLU A C 1
ATOM 1288 O O . GLU A 1 170 ? -2.718 9.917 19.550 1.00 91.00 170 GLU A O 1
ATOM 1293 N N . ARG A 1 171 ? -3.042 12.127 19.634 1.00 89.50 171 ARG A N 1
ATOM 1294 C CA . ARG A 1 171 ? -1.770 12.498 20.248 1.00 89.50 171 ARG A CA 1
ATOM 1295 C C . ARG A 1 171 ? -2.045 13.281 21.511 1.00 89.50 171 ARG A C 1
ATOM 1297 O O . ARG A 1 171 ? -2.749 14.278 21.435 1.00 89.50 171 ARG A O 1
ATOM 1304 N N . LEU A 1 172 ? -1.324 12.953 22.574 1.00 87.75 172 LEU A N 1
ATOM 1305 C CA . LEU A 1 172 ? -1.090 13.845 23.704 1.00 87.75 172 LEU A CA 1
ATOM 1306 C C . LEU A 1 172 ? 0.416 14.094 23.850 1.00 87.75 172 LEU A C 1
ATOM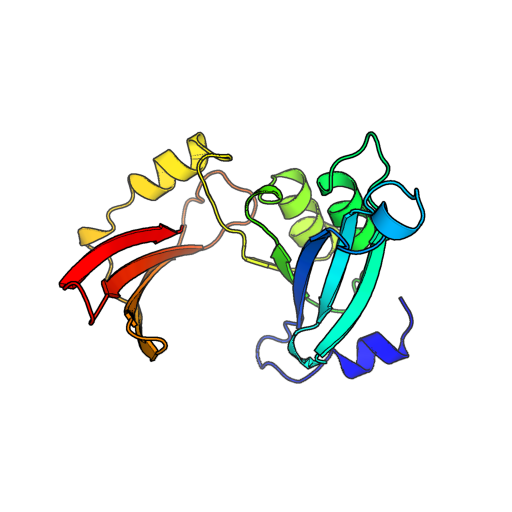 1308 O O . LEU A 1 172 ? 1.209 13.150 23.890 1.00 87.75 172 LEU A O 1
ATOM 1312 N N . ILE A 1 173 ? 0.834 15.357 23.910 1.00 85.00 173 ILE A N 1
ATOM 1313 C CA . ILE A 1 173 ? 2.195 15.732 24.306 1.00 85.00 173 ILE A CA 1
ATOM 1314 C C . ILE A 1 173 ? 2.207 15.879 25.824 1.00 85.00 173 ILE A C 1
ATOM 1316 O O . ILE A 1 173 ? 1.638 16.819 26.357 1.00 85.00 173 ILE A O 1
ATOM 1320 N N . THR A 1 174 ? 2.881 14.965 26.517 1.00 82.50 174 THR A N 1
ATOM 1321 C CA . THR A 1 174 ? 2.833 14.859 27.986 1.00 82.50 174 THR A CA 1
ATOM 1322 C C . THR A 1 174 ? 3.459 16.061 28.701 1.00 82.50 174 THR A C 1
ATOM 1324 O O . THR A 1 174 ? 3.175 16.294 29.865 1.00 82.50 174 THR A O 1
ATOM 1327 N N . ALA A 1 175 ? 4.331 16.816 28.029 1.00 77.00 175 ALA A N 1
ATOM 1328 C CA . ALA A 1 175 ? 4.997 17.977 28.621 1.00 77.00 175 ALA A CA 1
ATOM 1329 C C . ALA A 1 175 ? 4.153 19.263 28.587 1.00 77.00 175 ALA A C 1
ATOM 1331 O O . ALA A 1 175 ? 4.419 20.181 29.353 1.00 77.00 175 ALA A O 1
ATOM 1332 N N . THR A 1 176 ? 3.194 19.359 27.666 1.00 81.56 176 THR A N 1
ATOM 1333 C CA . THR A 1 176 ? 2.445 20.598 27.387 1.00 81.56 176 THR A CA 1
ATOM 1334 C C . THR A 1 176 ? 0.933 20.390 27.356 1.00 81.56 176 THR A C 1
ATOM 1336 O O . THR A 1 176 ? 0.209 21.326 27.033 1.00 81.56 176 THR A O 1
ATOM 1339 N N . ASP A 1 177 ? 0.470 19.161 27.605 1.00 81.00 177 ASP A N 1
ATOM 1340 C CA . ASP A 1 177 ? -0.909 18.691 27.422 1.00 81.00 177 ASP A CA 1
ATOM 1341 C C . ASP A 1 177 ? -1.527 19.044 26.060 1.00 81.00 177 ASP A C 1
ATOM 1343 O O . ASP A 1 177 ? -2.744 19.065 25.877 1.00 81.00 177 ASP A O 1
ATOM 1347 N N . GLN A 1 178 ? -0.686 19.275 25.047 1.00 78.19 178 GLN A N 1
ATOM 1348 C CA . GLN A 1 178 ? -1.155 19.566 23.700 1.00 78.19 178 GLN A CA 1
ATOM 1349 C C . GLN A 1 178 ? -1.712 18.306 23.046 1.00 78.19 178 GLN A C 1
ATOM 1351 O O . GLN A 1 178 ? -1.014 17.294 22.905 1.00 78.19 178 GLN A O 1
ATOM 1356 N N . GLN A 1 179 ? -2.959 18.406 22.594 1.00 84.25 179 GLN A N 1
ATOM 1357 C CA . GLN A 1 179 ? -3.644 17.353 21.862 1.00 84.25 179 GLN A CA 1
ATOM 1358 C C . GLN A 1 179 ? -3.566 17.572 20.350 1.00 84.25 179 GLN A C 1
ATOM 1360 O O . GLN A 1 179 ? -3.533 18.700 19.860 1.00 84.25 179 GLN A O 1
ATOM 1365 N N . GLY A 1 180 ? -3.549 16.479 19.594 1.00 80.12 180 GLY A N 1
ATOM 1366 C CA . GLY A 1 180 ? -3.681 16.525 18.142 1.00 80.12 180 GLY A CA 1
ATOM 1367 C C . GLY A 1 180 ? -4.311 15.251 17.609 1.00 80.12 180 GLY A C 1
ATOM 1368 O O . GLY A 1 180 ? -3.981 14.164 18.074 1.00 80.12 180 GLY A O 1
ATOM 1369 N N . SER A 1 181 ? -5.183 15.377 16.616 1.00 81.38 181 SER A N 1
ATOM 1370 C CA . SER A 1 181 ? -5.812 14.243 15.946 1.00 81.38 181 SER A CA 1
ATOM 1371 C C . SER A 1 181 ? -5.479 14.229 14.454 1.00 81.38 181 SER A C 1
ATOM 1373 O O . SER A 1 181 ? -5.128 15.249 13.858 1.00 81.38 181 SER A O 1
ATOM 1375 N N . GLY A 1 182 ? -5.529 13.052 13.841 1.00 84.12 182 GLY A N 1
ATOM 1376 C CA . GLY A 1 182 ? -5.344 12.889 12.406 1.00 84.12 182 GLY A CA 1
ATOM 1377 C C . GLY A 1 182 ? -6.044 11.641 11.897 1.00 84.12 182 GLY A C 1
ATOM 1378 O O . GLY A 1 182 ? -6.138 10.650 12.614 1.00 84.12 182 GLY A O 1
ATOM 1379 N N . VAL A 1 183 ? -6.512 11.695 10.653 1.00 84.50 183 VAL A N 1
ATOM 1380 C CA . VAL A 1 183 ? -7.162 10.572 9.970 1.00 84.50 183 VAL A CA 1
ATOM 1381 C C . VAL A 1 183 ? -6.364 10.237 8.717 1.00 84.50 183 VAL A C 1
ATOM 1383 O O . VAL A 1 183 ? -5.950 11.132 7.976 1.00 84.50 183 VAL A O 1
ATOM 1386 N N . VAL A 1 184 ? -6.121 8.948 8.506 1.00 84.31 184 VAL A N 1
ATOM 1387 C CA . VAL A 1 184 ? -5.516 8.394 7.295 1.00 84.31 184 VAL A CA 1
ATOM 1388 C C . VAL A 1 184 ? -6.430 7.288 6.787 1.00 84.31 184 VAL A C 1
ATOM 1390 O O . VAL A 1 184 ? -6.812 6.417 7.564 1.00 84.31 184 VAL A O 1
ATOM 1393 N N . ASP A 1 185 ? -6.771 7.349 5.504 1.00 84.88 185 ASP A N 1
ATOM 1394 C CA . ASP A 1 185 ? -7.670 6.418 4.813 1.00 84.88 185 ASP A CA 1
ATOM 1395 C C . ASP A 1 185 ? -6.936 5.623 3.714 1.00 84.88 185 ASP A C 1
ATOM 1397 O O . ASP A 1 185 ? -5.872 6.094 3.235 1.00 84.88 185 ASP A O 1
#

InterPro domains:
  IPR002559 Transposase IS4-like domain [PF01609] (20-152)
  IPR047647 ISAs1 transposase [NF033564] (19-171)
  IPR051698 Transposase 11-like [PTHR30298] (20-152)

Sequence (185 aa):
MGSYFTAHVASSDPSGLVPIALDGKMLRGALRAKATATHLVSVFAYRARLVLGQLAVAEKSNEIPCVRALLTLLPGSLRWLVTVDAMHTQVVTAKLICATLKSHYLMIVKSNQAKILARITALPWAEVPTAATDDSRGHGRVETRTLQIITAARGIGFPYAKQIIRITRERLITATDQQGSGVVD

Organism: Mycobacterium liflandii (strain 128FXT) (NCBI:txid459424)

Mean predicted aligned error: 7.8 Å

=== Feature glossary ===
Key to the feature types in this record:

pLDDT. pLDDT is the predicted lDDT-Cα score: AlphaFold's confidence that the local environment of each residue (all inter-atomic distances within 15 Å) is correctly placed. It is a per-residue number between 0 and 100, with higher meaning more reliable.

Radius of gyration, Cα contacts, bounding box. The geometric summary reports three shape descriptors. Rg (radius of gyration) measures how spread out the Cα atoms are about their centre of mass; compact globular proteins have small Rg, elongated or unfolded ones large. Cα contacts (<8 Å, |i−j|>4) count long-range residue pairs in spatial proximity — high for tightly packed folds, near zero for rods or random coil. The bounding-box extents give the protein's footprint along x, y, z in Å.

Backbone torsions (φ/ψ). Backbone dihedral angles. Every residue except chain termini has a φ (preceding-C → N → Cα → C) and a ψ (N → Cα → C → next-N). They are reported in degrees following the IUPAC sign convention. Secondary structure is essentially a statement about which (φ, ψ) basin each residue occupies.

Contact-map, Ramachandran, and PAE plots. Plot images: a contact map (which residues are close in 3D, as an N×N binary image), a Ramachandran scatter (backbone torsion angles, revealing secondary-structure composition at a glance), and — for AlphaFold structures — a PAE heatmap (pairwise prediction confidence).

Predicted aligned error. Predicted Aligned Error (PAE) is an AlphaFold confidence matrix: entry (i, j) is the expected error in the position of residue j, in ångströms, when the prediction is superimposed on the true structure at residue i. Low PAE within a block of residues means that block is internally rigid and well-predicted; high PAE between two blocks means their relative placement is uncertain even if each block individually is confident.

Secondary structure (3-state, P-SEA). Three-state secondary structure (P-SEA) collapses the eight DSSP classes into helix (a), strand (b), and coil (c). P-SEA assigns these from Cα geometry alone — distances and angles — without requiring backbone oxygens, so it works on any Cα trace.

Solvent-accessible surface area. Solvent-accessible surface area (SASA) is the area in Å² traced out by the centre of a 1.4 Å probe sphere (a water molecule) rolled over the protein's van der Waals surface (Shrake–Rupley / Lee–Richards construction). Buried residues have near-zero SASA; fully exposed residues can exceed 200 Å². The total SASA scales roughly with the number of surface residues.

Foldseek 3Di. The Foldseek 3Di string encodes local tertiary geometry as a 20-letter alphabet — one character per residue — derived from the relative positions of nearby Cα atoms. Unlike the amino-acid sequence, 3Di is a direct function of the 3D structure, so two proteins with the same fold have similar 3Di strings even at low sequence identity.

B-factor. For experimental (PDB) structures, the B-factor (temperature factor) quantifies the positional spread of each atom in the crystal — a combination of thermal vibration and static disorder — in units of Å². High B-factors mark flexible loops or poorly resolved regions; low B-factors mark the rigid, well-ordered core.

mmCIF coordinates. The mmCIF block holds the 3D Cartesian coordinates of each backbone atom (N, Cα, C, O) in ångströms. mmCIF is the PDB's canonical archive format — a tagged-loop text representation of the atomic model.

InterPro / GO / CATH / organism. Functional annotations link the protein to curated databases. InterPro entries identify conserved domains and families by matching the sequence against member-database signatures (Pfam, PROSITE, CDD, …). Gene Ontology (GO) terms describe molecular function, biological process, and cellular component in a controlled vocabulary. CATH places the structure in a hierarchical fold classification (Class/Architecture/Topology/Homologous-superfamily). The organism is the source species.

Rendered structure images. Structure images are PyMOL renders from six orthogonal camera directions. Cartoon representation draws helices as coils and strands as arrows; sticks shows the backbone as bonds; surface shows the solvent-excluded envelope. Rainbow coloring maps sequence position to hue (blue→red, N→C); chain coloring assigns a distinct color per polypeptide.

Sequence. This is the polypeptide sequence — one letter per residue, N-terminus first. Length ranges from a few dozen residues for small domains to over a thousand for large multi-domain proteins.

Secondary structure (8-state, DSSP). The SS8 string is DSSP's per-residue secondary-structure call. α-helix (H) means an i→i+4 H-bond ladder; β-strand (E) means the residue participates in a β-sheet; 3₁₀ (G) and π (I) are tighter and wider helices; T/S are turns/bends; '-' is loop.

Nearest PDB structures. Structural nearest neighbors (via Foldseek easy-search vs the PDB). Reported per hit: target PDB id, E-value, and alignment TM-score. A TM-score above ~0.5 is the conventional threshold for 'same fold'.